Protein AF-A0A9E4TFG7-F1 (afdb_monomer_lite)

Structure (mmCIF, N/CA/C/O backbone):
data_AF-A0A9E4TFG7-F1
#
_entry.id   AF-A0A9E4TFG7-F1
#
loop_
_atom_site.group_PDB
_atom_site.id
_atom_site.type_symbol
_atom_site.label_atom_id
_atom_site.label_alt_id
_atom_site.label_comp_id
_atom_site.label_asym_id
_atom_site.label_entity_id
_atom_site.label_seq_id
_atom_site.pdbx_PDB_ins_code
_atom_site.Cartn_x
_atom_site.Cartn_y
_atom_site.Cartn_z
_atom_site.occupancy
_atom_site.B_iso_or_equiv
_atom_site.auth_seq_id
_atom_site.auth_comp_id
_atom_site.auth_asym_id
_atom_site.auth_atom_id
_atom_site.pdbx_PDB_model_num
ATOM 1 N N . MET A 1 1 ? -10.133 14.562 16.729 1.00 57.00 1 MET A N 1
ATOM 2 C CA . MET A 1 1 ? -9.168 15.471 16.069 1.00 57.00 1 MET A CA 1
ATOM 3 C C . MET A 1 1 ? -9.758 16.869 16.068 1.00 57.00 1 MET A C 1
ATOM 5 O O . MET A 1 1 ? -10.937 16.996 15.760 1.00 57.00 1 MET A O 1
ATOM 9 N N . ASP A 1 2 ? -8.983 17.885 16.439 1.00 86.19 2 ASP A N 1
ATOM 10 C CA . ASP A 1 2 ? -9.471 19.266 16.511 1.00 86.19 2 ASP A CA 1
ATOM 11 C C . ASP A 1 2 ? -9.529 19.912 15.112 1.00 86.19 2 ASP A C 1
ATOM 13 O O . ASP A 1 2 ? -8.643 19.692 14.279 1.00 86.19 2 ASP A O 1
ATOM 17 N N . ARG A 1 3 ? -10.568 20.710 14.822 1.00 86.69 3 ARG A N 1
ATOM 18 C CA . ARG A 1 3 ? -10.842 21.227 13.458 1.00 86.69 3 ARG A CA 1
ATOM 19 C C . ARG A 1 3 ? -9.709 22.114 12.933 1.00 86.69 3 ARG A C 1
ATOM 21 O O . ARG A 1 3 ? -9.415 22.108 11.740 1.00 86.69 3 ARG A O 1
ATOM 28 N N . ARG A 1 4 ? -9.049 22.852 13.830 1.00 85.31 4 ARG A N 1
ATOM 29 C CA . ARG A 1 4 ? -7.897 23.705 13.500 1.00 85.31 4 ARG A CA 1
ATOM 30 C C . ARG A 1 4 ? -6.690 22.882 13.055 1.00 85.31 4 ARG A C 1
ATOM 32 O O . ARG A 1 4 ? -6.066 23.219 12.056 1.00 85.31 4 ARG A O 1
ATOM 39 N N . THR A 1 5 ? -6.403 21.778 13.743 1.00 87.44 5 THR A N 1
ATOM 40 C CA . THR A 1 5 ? -5.286 20.885 13.404 1.00 87.44 5 THR A CA 1
ATOM 41 C C . THR A 1 5 ? -5.484 20.247 12.030 1.00 87.44 5 THR A C 1
ATOM 43 O O . THR A 1 5 ? -4.537 20.172 11.252 1.00 87.44 5 THR A O 1
ATOM 46 N N . ALA A 1 6 ? -6.719 19.856 11.694 1.00 83.94 6 ALA A N 1
ATOM 47 C CA . ALA A 1 6 ? -7.043 19.312 10.376 1.00 83.94 6 ALA A CA 1
ATOM 48 C C . ALA A 1 6 ? -6.842 20.343 9.247 1.00 83.94 6 ALA A C 1
ATOM 50 O O . ALA A 1 6 ? -6.283 20.004 8.207 1.00 83.94 6 ALA A O 1
ATOM 51 N N . LEU A 1 7 ? -7.243 21.604 9.460 1.00 88.75 7 LEU A N 1
ATOM 52 C CA . LEU A 1 7 ? -7.058 22.678 8.474 1.00 88.75 7 LEU A CA 1
ATOM 53 C C . LEU A 1 7 ? -5.583 23.024 8.254 1.00 88.75 7 LEU A C 1
ATOM 55 O O . LEU A 1 7 ? -5.165 23.203 7.115 1.00 88.75 7 LEU A O 1
ATOM 59 N N . ILE A 1 8 ? -4.787 23.076 9.325 1.00 90.38 8 ILE A N 1
ATOM 60 C CA . ILE A 1 8 ? -3.343 23.327 9.223 1.00 90.38 8 ILE A CA 1
ATOM 61 C C . ILE A 1 8 ? -2.658 22.180 8.470 1.00 90.38 8 ILE A C 1
ATOM 63 O O . ILE A 1 8 ? -1.875 22.433 7.559 1.00 90.38 8 ILE A O 1
ATOM 67 N N . ALA A 1 9 ? -2.989 20.925 8.791 1.00 85.75 9 ALA A N 1
ATOM 68 C CA . ALA A 1 9 ? -2.452 19.767 8.080 1.00 85.75 9 ALA A CA 1
ATOM 69 C C . ALA A 1 9 ? -2.824 19.787 6.587 1.00 85.75 9 ALA A C 1
ATOM 71 O O . ALA A 1 9 ? -1.961 19.575 5.737 1.00 85.75 9 ALA A O 1
ATOM 72 N N . ALA A 1 10 ? -4.081 20.105 6.261 1.00 85.50 10 ALA A N 1
ATOM 73 C CA . ALA A 1 10 ? -4.531 20.237 4.878 1.00 85.50 10 ALA A CA 1
ATOM 74 C C . ALA A 1 10 ? -3.783 21.354 4.132 1.00 85.50 10 ALA A C 1
ATOM 76 O O . ALA A 1 10 ? -3.374 21.149 2.992 1.00 85.50 10 ALA A O 1
ATOM 77 N N . LEU A 1 11 ? -3.548 22.501 4.779 1.00 90.12 11 LEU A N 1
ATOM 78 C CA . LEU A 1 11 ? -2.811 23.619 4.188 1.00 90.12 11 LEU A CA 1
ATOM 79 C C . LEU A 1 11 ? -1.346 23.255 3.906 1.00 90.12 11 LEU A C 1
ATOM 81 O O . LEU A 1 11 ? -0.843 23.550 2.827 1.00 90.12 11 LEU A O 1
ATOM 85 N N . ILE A 1 12 ? -0.676 22.572 4.840 1.00 89.56 12 ILE A N 1
ATOM 86 C CA . ILE A 1 12 ? 0.711 22.110 4.663 1.00 89.56 12 ILE A CA 1
ATOM 87 C C . ILE A 1 12 ? 0.817 21.142 3.479 1.00 89.56 12 ILE A C 1
ATOM 89 O O . ILE A 1 12 ? 1.738 21.251 2.672 1.00 89.56 12 ILE A O 1
ATOM 93 N N . VAL A 1 13 ? -0.126 20.204 3.358 1.00 85.50 13 VAL A N 1
ATOM 94 C CA . VAL A 1 13 ? -0.156 19.247 2.242 1.00 85.50 13 VAL A CA 1
ATOM 95 C C . VAL A 1 13 ? -0.446 19.960 0.919 1.00 85.50 13 VAL A C 1
ATOM 97 O O . VAL A 1 13 ? 0.227 19.685 -0.071 1.00 85.50 13 VAL A O 1
ATOM 100 N N . ALA A 1 14 ? -1.395 20.900 0.902 1.00 83.75 14 ALA A N 1
ATOM 101 C CA . ALA A 1 14 ? -1.766 21.654 -0.294 1.00 83.75 14 ALA A CA 1
ATOM 102 C C . ALA A 1 14 ? -0.639 22.564 -0.809 1.00 83.75 14 ALA A C 1
ATOM 104 O O . ALA A 1 14 ? -0.495 22.726 -2.016 1.00 83.75 14 ALA A O 1
ATOM 105 N N . LEU A 1 15 ? 0.172 23.133 0.090 1.00 87.38 15 LEU A N 1
ATOM 106 C CA . LEU A 1 15 ? 1.302 24.004 -0.253 1.00 87.38 15 LEU A CA 1
ATOM 107 C C . LEU A 1 15 ? 2.610 23.244 -0.508 1.00 87.38 15 LEU A C 1
ATOM 109 O O . LEU A 1 15 ? 3.646 23.867 -0.736 1.00 87.38 15 LEU A O 1
ATOM 113 N N . ASN A 1 16 ? 2.599 21.911 -0.461 1.00 82.69 16 ASN A N 1
ATOM 114 C CA . ASN A 1 16 ? 3.804 21.130 -0.685 1.00 82.69 16 ASN A CA 1
ATOM 115 C C . ASN A 1 16 ? 4.233 21.234 -2.167 1.00 82.69 16 ASN A C 1
ATOM 117 O O . ASN A 1 16 ? 3.524 20.727 -3.041 1.00 82.69 16 ASN A O 1
ATOM 121 N N . PRO A 1 17 ? 5.398 21.837 -2.472 1.00 79.06 17 PRO A N 1
ATOM 122 C CA . PRO A 1 17 ? 5.814 22.113 -3.847 1.00 79.06 17 PRO A CA 1
ATOM 123 C C . PRO A 1 17 ? 6.005 20.833 -4.663 1.00 79.06 17 PRO A C 1
ATOM 125 O O . PRO A 1 17 ? 5.726 20.813 -5.858 1.00 79.06 17 PRO A O 1
ATOM 128 N N . THR A 1 18 ? 6.411 19.742 -4.014 1.00 77.69 18 THR A N 1
ATOM 129 C CA . THR A 1 18 ? 6.558 18.429 -4.642 1.00 77.69 18 THR A CA 1
ATOM 130 C C . THR A 1 18 ? 5.200 17.893 -5.089 1.00 77.69 18 THR A C 1
ATOM 132 O O . THR A 1 18 ? 5.054 17.483 -6.235 1.00 77.69 18 THR A O 1
ATOM 135 N N . LEU A 1 19 ? 4.178 17.949 -4.228 1.00 74.88 19 LEU A N 1
ATOM 136 C CA . LEU A 1 19 ? 2.822 17.508 -4.584 1.00 74.88 19 LEU A CA 1
ATOM 137 C C . LEU A 1 19 ? 2.189 18.398 -5.660 1.00 74.88 19 LEU A C 1
ATOM 139 O O . LEU A 1 19 ? 1.513 17.885 -6.549 1.00 74.88 19 LEU A O 1
ATOM 143 N N . ILE A 1 20 ? 2.455 19.706 -5.631 1.00 78.88 20 ILE A N 1
ATOM 144 C CA . ILE A 1 20 ? 2.006 20.633 -6.677 1.00 78.88 20 ILE A CA 1
ATOM 145 C C . ILE A 1 20 ? 2.648 20.259 -8.021 1.00 78.88 20 ILE A C 1
ATOM 147 O O . ILE A 1 20 ? 1.938 20.115 -9.013 1.00 78.88 20 ILE A O 1
ATOM 151 N N . LEU A 1 21 ? 3.960 20.005 -8.047 1.00 77.06 21 LEU A N 1
ATOM 152 C CA . LEU A 1 21 ? 4.683 19.632 -9.265 1.00 77.06 21 LEU A CA 1
ATOM 153 C C . LEU A 1 21 ? 4.202 18.288 -9.839 1.00 77.06 21 LEU A C 1
ATOM 155 O O . LEU A 1 21 ? 3.984 18.168 -11.045 1.00 77.06 21 LEU A O 1
ATOM 159 N N . TYR A 1 22 ? 3.981 17.288 -8.981 1.00 69.56 22 TYR A N 1
ATOM 160 C CA . TYR A 1 22 ? 3.487 15.976 -9.410 1.00 69.56 22 TYR A CA 1
ATOM 161 C C . TYR A 1 22 ? 2.001 15.983 -9.790 1.00 69.56 22 TYR A C 1
ATOM 163 O O . TYR A 1 22 ? 1.605 15.209 -10.653 1.00 69.56 22 TYR A O 1
ATOM 171 N N . SER A 1 23 ? 1.176 16.874 -9.229 1.00 67.56 23 SER A N 1
ATOM 172 C CA . SER A 1 23 ? -0.248 16.946 -9.597 1.00 67.56 23 SER A CA 1
ATOM 173 C C . SER A 1 23 ? -0.485 17.493 -11.011 1.00 67.56 23 SER A C 1
ATOM 175 O O . SER A 1 23 ? -1.463 17.113 -11.650 1.00 67.56 23 SER A O 1
ATOM 177 N N . GLY A 1 24 ? 0.426 18.324 -11.532 1.00 64.75 24 GLY A N 1
ATOM 178 C CA . GLY A 1 24 ? 0.378 18.828 -12.910 1.00 64.75 24 GLY A CA 1
ATOM 179 C C . GLY A 1 24 ? 0.851 17.833 -13.977 1.00 64.75 24 GLY A C 1
ATOM 180 O O . GLY A 1 24 ? 0.690 18.095 -15.167 1.00 64.75 24 GLY A O 1
ATOM 181 N N . THR A 1 25 ? 1.423 16.692 -13.581 1.00 65.25 25 THR A N 1
ATOM 182 C CA . THR A 1 25 ? 1.881 15.646 -14.504 1.00 65.25 25 THR A CA 1
ATOM 183 C C . THR A 1 25 ? 0.985 14.414 -14.380 1.00 65.25 25 THR A C 1
ATOM 185 O O . THR A 1 25 ?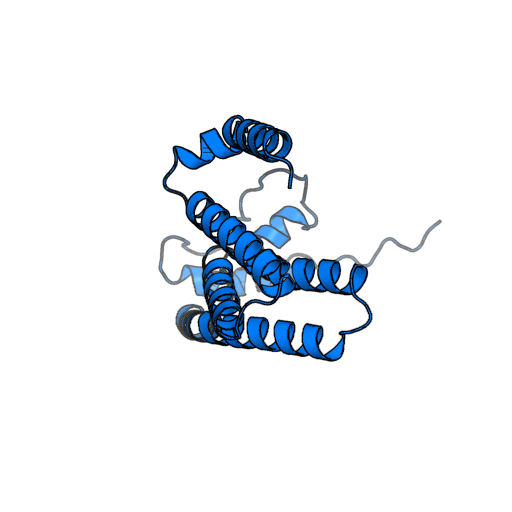 0.713 13.926 -13.284 1.00 65.25 25 THR A O 1
ATOM 188 N N . LEU A 1 26 ? 0.486 13.894 -15.509 1.00 60.72 26 LEU A N 1
ATOM 189 C CA . LEU A 1 26 ? -0.257 12.628 -15.543 1.00 60.72 26 LEU A CA 1
ATOM 190 C C . LEU A 1 26 ? 0.730 11.473 -15.308 1.00 60.72 26 LEU A C 1
ATOM 192 O O . LEU A 1 26 ? 1.247 10.865 -16.241 1.00 60.72 26 LEU A O 1
ATOM 196 N N . GLY A 1 27 ? 1.032 11.229 -14.035 1.00 68.50 27 GLY A N 1
ATOM 197 C CA . GLY A 1 27 ? 1.963 10.211 -13.568 1.00 68.50 27 GLY A CA 1
ATOM 198 C C . GLY A 1 27 ? 1.295 9.167 -12.675 1.00 68.50 27 GLY A C 1
ATOM 199 O O . GLY A 1 27 ? 0.236 9.389 -12.081 1.00 68.50 27 GLY A O 1
ATOM 200 N N . SER A 1 28 ? 1.949 8.012 -12.551 1.00 75.00 28 SER A N 1
ATOM 201 C CA . SER A 1 28 ? 1.562 6.948 -11.610 1.00 75.00 28 SER A CA 1
ATOM 202 C C . SER A 1 28 ? 1.612 7.402 -10.142 1.00 75.00 28 SER A C 1
ATOM 204 O O . SER A 1 28 ? 0.976 6.808 -9.273 1.00 75.00 28 SER A O 1
ATOM 206 N N . GLU A 1 29 ? 2.346 8.480 -9.871 1.00 78.44 29 GLU A N 1
ATOM 207 C CA . GLU A 1 29 ? 2.566 9.092 -8.567 1.00 78.44 29 GLU A CA 1
ATOM 208 C C . GLU A 1 29 ? 1.267 9.617 -7.958 1.00 78.44 29 GLU A C 1
ATOM 210 O O . GLU A 1 29 ? 0.977 9.329 -6.798 1.00 78.44 29 GLU A O 1
ATOM 215 N N . SER A 1 30 ? 0.465 10.343 -8.737 1.00 79.81 30 SER A N 1
ATOM 216 C CA . SER A 1 30 ? -0.774 10.965 -8.257 1.00 79.81 30 SER A CA 1
ATOM 217 C C . SER A 1 30 ? -1.808 9.913 -7.851 1.00 79.81 30 SER A C 1
ATOM 219 O O . SER A 1 30 ? -2.418 10.013 -6.783 1.00 79.81 30 SER A O 1
ATOM 221 N N . LEU A 1 31 ? -1.942 8.848 -8.652 1.00 81.88 31 LEU A N 1
ATOM 222 C CA . LEU A 1 31 ? -2.797 7.705 -8.324 1.00 81.88 31 LEU A CA 1
ATOM 223 C C . LEU A 1 31 ? -2.295 6.970 -7.072 1.00 81.88 31 LEU A C 1
ATOM 225 O O . LEU A 1 31 ? -3.087 6.650 -6.184 1.00 81.88 31 LEU A O 1
ATOM 229 N N . PHE A 1 32 ? -0.981 6.754 -6.973 1.00 83.88 32 PHE A N 1
ATOM 230 C CA . PHE A 1 32 ? -0.370 6.086 -5.829 1.00 83.88 32 PHE A CA 1
ATOM 231 C C . PHE A 1 32 ? -0.582 6.860 -4.519 1.00 83.88 32 PHE A C 1
ATOM 233 O O . PHE A 1 32 ? -0.962 6.268 -3.509 1.00 83.88 32 PHE A O 1
ATOM 240 N N . VAL A 1 33 ? -0.391 8.185 -4.528 1.00 83.88 33 VAL A N 1
ATOM 241 C CA . VAL A 1 33 ? -0.618 9.041 -3.351 1.00 83.88 33 VAL A CA 1
ATOM 242 C C . VAL A 1 33 ? -2.088 9.011 -2.932 1.00 83.88 33 VAL A C 1
ATOM 244 O O . VAL A 1 33 ? -2.380 8.876 -1.744 1.00 83.88 33 VAL A O 1
ATOM 247 N N . TYR A 1 34 ? -3.017 9.068 -3.890 1.00 86.00 34 TYR A N 1
ATOM 248 C CA . TYR A 1 34 ? -4.447 8.935 -3.607 1.00 86.00 34 TYR A CA 1
ATOM 249 C C . TYR A 1 34 ? -4.779 7.593 -2.936 1.00 86.00 34 TYR A C 1
ATOM 251 O O . TYR A 1 34 ? -5.428 7.572 -1.886 1.00 86.00 34 TYR A O 1
ATOM 259 N N . GLN A 1 35 ? -4.286 6.477 -3.484 1.00 86.62 35 GLN A N 1
ATOM 260 C CA . GLN A 1 35 ? -4.485 5.151 -2.889 1.00 86.62 35 GLN A CA 1
ATOM 261 C C . GLN A 1 35 ? -3.890 5.066 -1.481 1.00 86.62 35 GLN A C 1
ATOM 263 O O . GLN A 1 35 ? -4.533 4.531 -0.581 1.00 86.62 35 GLN A O 1
ATOM 268 N N . LEU A 1 36 ? -2.699 5.629 -1.262 1.00 86.50 36 LEU A N 1
ATOM 269 C CA . LEU A 1 36 ? -2.035 5.630 0.041 1.00 86.50 36 LEU A CA 1
ATOM 270 C C . LEU A 1 36 ? -2.859 6.370 1.107 1.00 86.50 36 LEU A C 1
ATOM 272 O O . LEU A 1 36 ? -3.035 5.869 2.222 1.00 86.50 36 LEU A O 1
ATOM 276 N N . LEU A 1 37 ? -3.386 7.548 0.765 1.00 86.69 37 LEU A N 1
ATOM 277 C CA . LEU A 1 37 ? -4.245 8.328 1.657 1.00 86.69 37 LEU A CA 1
ATOM 278 C C . LEU A 1 37 ? -5.547 7.583 1.970 1.00 86.69 37 LEU A C 1
ATOM 280 O O . LEU A 1 37 ? -5.962 7.541 3.129 1.00 86.69 37 LEU A O 1
ATOM 284 N N . LEU A 1 38 ? -6.153 6.945 0.966 1.00 87.25 38 LEU A N 1
ATOM 285 C CA . LEU A 1 38 ? -7.375 6.162 1.137 1.00 87.25 38 LEU A CA 1
ATOM 286 C C . LEU A 1 38 ? -7.154 4.939 2.041 1.00 87.25 38 LEU A C 1
ATOM 288 O O . LEU A 1 38 ? -7.945 4.705 2.954 1.00 87.25 38 LEU A O 1
ATOM 292 N N . ILE A 1 39 ? -6.056 4.202 1.841 1.00 87.38 39 ILE A N 1
ATOM 293 C CA . ILE A 1 39 ? -5.661 3.070 2.694 1.00 87.38 39 ILE A CA 1
ATOM 294 C C . ILE A 1 39 ? -5.449 3.540 4.135 1.00 87.38 39 ILE A C 1
ATOM 296 O O . ILE A 1 39 ? -5.950 2.911 5.064 1.00 87.38 39 ILE A O 1
ATOM 300 N N . THR A 1 40 ? -4.750 4.661 4.329 1.00 84.62 40 THR A N 1
ATOM 301 C CA . THR A 1 40 ? -4.477 5.218 5.663 1.00 84.62 40 THR A CA 1
ATOM 302 C C . THR A 1 40 ? -5.771 5.614 6.373 1.00 84.62 40 THR A C 1
ATOM 304 O O . THR A 1 40 ? -5.974 5.272 7.538 1.00 84.62 40 THR A O 1
ATOM 307 N N . TRP A 1 41 ? -6.679 6.287 5.665 1.00 85.56 41 TRP A N 1
ATOM 308 C CA . TRP A 1 41 ? -7.985 6.664 6.198 1.00 85.56 41 TRP A CA 1
ATOM 309 C C . TRP A 1 41 ? -8.821 5.438 6.596 1.00 85.56 41 TRP A C 1
ATOM 311 O O . TRP A 1 41 ? -9.370 5.398 7.698 1.00 85.56 41 TRP A O 1
ATOM 321 N N . LEU A 1 42 ? -8.866 4.404 5.750 1.00 83.62 42 LEU A N 1
ATOM 322 C CA . LEU A 1 42 ? -9.555 3.146 6.057 1.00 83.62 42 LEU A CA 1
ATOM 323 C C . LEU A 1 42 ? -8.905 2.390 7.221 1.00 83.62 42 LEU A C 1
ATOM 325 O O . LEU A 1 42 ? -9.615 1.818 8.044 1.00 83.62 42 LEU A O 1
ATOM 329 N N . ALA A 1 43 ? -7.576 2.397 7.322 1.00 80.06 43 ALA A N 1
ATOM 330 C CA . ALA A 1 43 ? -6.860 1.729 8.404 1.00 80.06 43 ALA A CA 1
ATOM 331 C C . ALA A 1 43 ? -7.216 2.330 9.771 1.00 80.06 43 ALA A C 1
ATOM 333 O O . ALA A 1 43 ? -7.509 1.585 10.703 1.00 80.06 43 ALA A O 1
ATOM 334 N N . ILE A 1 44 ? -7.282 3.664 9.876 1.00 79.81 44 ILE A N 1
ATOM 335 C CA . ILE A 1 44 ? -7.728 4.355 11.100 1.00 79.81 44 ILE A CA 1
ATOM 336 C C . ILE A 1 44 ? -9.156 3.926 11.460 1.00 79.81 44 ILE A C 1
ATOM 338 O O . ILE A 1 44 ? -9.439 3.564 12.598 1.00 79.81 44 ILE A O 1
ATOM 342 N N . ARG A 1 45 ? -10.042 3.879 10.463 1.00 79.62 45 ARG A N 1
ATOM 343 C CA . ARG A 1 45 ? -11.440 3.462 10.622 1.00 79.62 45 ARG A CA 1
ATOM 344 C C . ARG A 1 45 ? -11.568 2.006 11.098 1.00 79.62 45 ARG A C 1
ATOM 346 O O . ARG A 1 45 ? -12.381 1.711 11.969 1.00 79.62 45 ARG A O 1
ATOM 353 N N . VAL A 1 46 ? -10.756 1.086 10.576 1.00 73.94 46 VAL A N 1
ATOM 354 C CA . VAL A 1 46 ? -10.725 -0.322 11.024 1.00 73.94 46 VAL A CA 1
ATOM 355 C C . VAL A 1 46 ? -10.299 -0.444 12.485 1.00 73.94 46 VAL A C 1
ATOM 357 O O . VAL A 1 46 ? -10.885 -1.242 13.215 1.00 73.94 46 VAL A O 1
ATOM 360 N N . ILE A 1 47 ? -9.345 0.374 12.934 1.00 69.56 47 ILE A N 1
ATOM 361 C CA . ILE A 1 47 ? -8.921 0.417 14.342 1.00 69.56 47 ILE A CA 1
ATOM 362 C C . ILE A 1 47 ? -10.060 0.923 15.243 1.00 69.56 47 ILE A C 1
ATOM 364 O O . ILE A 1 47 ? -10.259 0.392 16.331 1.00 69.56 47 ILE A O 1
ATOM 368 N N . GLU A 1 48 ? -10.859 1.882 14.769 1.00 71.94 48 GLU A N 1
ATOM 369 C CA . GLU A 1 48 ? -12.044 2.404 15.471 1.00 71.94 48 GLU A CA 1
ATOM 370 C C . GLU A 1 48 ? -13.250 1.438 15.475 1.00 71.94 48 GLU A C 1
ATOM 372 O O . GLU A 1 48 ? -14.283 1.750 16.068 1.00 71.94 48 GLU A O 1
ATOM 377 N N . GLY A 1 49 ? -13.132 0.253 14.859 1.00 68.38 49 GLY A N 1
ATOM 378 C CA . GLY A 1 49 ? -14.142 -0.810 14.927 1.00 68.38 49 GLY A CA 1
ATOM 379 C C . GLY A 1 49 ? -14.897 -1.103 13.627 1.00 68.38 49 GLY A C 1
ATOM 380 O O . GLY A 1 49 ? -15.976 -1.693 13.684 1.00 68.38 49 GLY A O 1
ATOM 381 N N . LEU A 1 50 ? -14.376 -0.717 12.456 1.00 60.28 50 LEU A N 1
ATOM 382 C CA . LEU A 1 50 ? -15.032 -1.038 11.181 1.00 60.28 50 LEU A CA 1
ATOM 383 C C . LEU A 1 50 ? -15.167 -2.553 10.899 1.00 60.28 50 LEU A C 1
ATOM 385 O O . LEU A 1 50 ? -14.357 -3.381 11.317 1.00 60.28 50 LEU A O 1
ATOM 389 N N . SER A 1 51 ? -16.205 -2.871 10.116 1.00 73.00 51 SER A N 1
ATOM 390 C CA . SER A 1 51 ? -16.586 -4.198 9.602 1.00 73.00 51 SER A CA 1
ATOM 391 C C . SER A 1 51 ? -15.485 -4.889 8.778 1.00 73.00 51 SER A C 1
ATOM 393 O O . SER A 1 51 ? -14.660 -4.230 8.142 1.00 73.00 51 SER A O 1
ATOM 395 N N . SER A 1 52 ? -15.541 -6.226 8.701 1.00 76.75 52 SER A N 1
ATOM 396 C CA . SER A 1 52 ? -14.710 -7.100 7.855 1.00 76.75 52 SER A CA 1
ATOM 397 C C . SER A 1 52 ? -14.6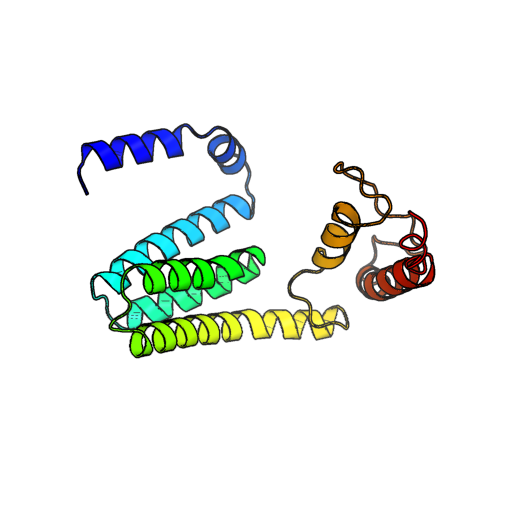06 -6.632 6.396 1.00 76.75 52 SER A C 1
ATOM 399 O O . SER A 1 52 ? -13.576 -6.834 5.758 1.00 76.75 52 SER A O 1
ATOM 401 N N . THR A 1 53 ? -15.633 -5.954 5.874 1.00 82.88 53 THR A N 1
ATOM 402 C CA . THR A 1 53 ? -15.643 -5.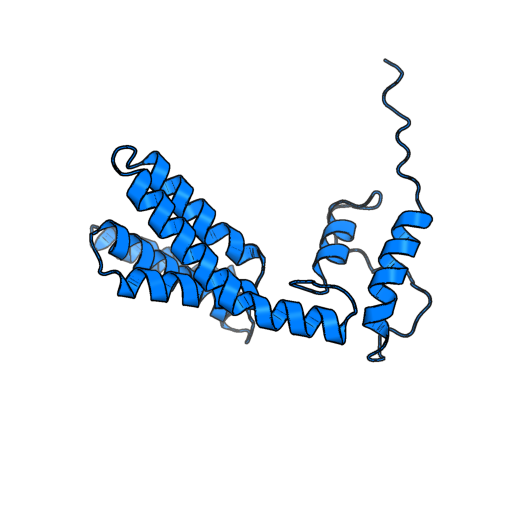370 4.522 1.00 82.88 53 THR A CA 1
ATOM 403 C C . THR A 1 53 ? -14.554 -4.311 4.328 1.00 82.88 53 THR A C 1
ATOM 405 O O . THR A 1 53 ? -13.938 -4.251 3.267 1.00 82.88 53 THR A O 1
ATOM 408 N N . GLY A 1 54 ? -14.264 -3.501 5.352 1.00 83.88 54 GLY A N 1
ATOM 409 C CA . GLY A 1 54 ? -13.199 -2.496 5.283 1.00 83.88 54 GLY A CA 1
ATOM 410 C C . GLY A 1 54 ? -11.815 -3.133 5.165 1.00 83.88 54 GLY A C 1
ATOM 411 O O . GLY A 1 54 ? -10.944 -2.608 4.478 1.00 83.88 54 GLY A O 1
ATOM 412 N N . LEU A 1 55 ? -11.635 -4.308 5.772 1.00 83.50 55 LEU A N 1
ATOM 413 C CA . LEU A 1 55 ? -10.393 -5.067 5.694 1.00 83.50 55 LEU A CA 1
ATOM 414 C C . LEU A 1 55 ? -10.140 -5.617 4.282 1.00 83.50 55 LEU A C 1
ATOM 416 O O . LEU A 1 55 ? -9.011 -5.565 3.795 1.00 83.50 55 LEU A O 1
ATOM 420 N N . LEU A 1 56 ? -11.200 -6.101 3.622 1.00 88.44 56 LEU A N 1
ATOM 421 C CA . LEU A 1 56 ? -11.137 -6.551 2.229 1.00 88.44 56 LEU A CA 1
ATOM 422 C C . LEU A 1 56 ? -10.717 -5.402 1.309 1.00 88.44 56 LEU A C 1
ATOM 424 O O . LEU A 1 56 ? -9.770 -5.546 0.541 1.00 88.44 56 LEU A O 1
ATOM 428 N N . LEU A 1 57 ? -11.352 -4.237 1.468 1.00 89.62 57 LEU A N 1
ATOM 429 C CA . LEU A 1 57 ? -11.066 -3.050 0.665 1.00 89.62 57 LEU A CA 1
ATOM 430 C C . LEU A 1 57 ? -9.618 -2.560 0.846 1.00 89.62 57 LEU A C 1
ATOM 432 O O . LEU A 1 57 ? -8.967 -2.182 -0.124 1.00 89.62 57 LEU A O 1
ATOM 436 N N . ILE A 1 58 ? -9.082 -2.607 2.072 1.00 88.69 58 ILE A N 1
ATOM 437 C CA . ILE A 1 58 ? -7.668 -2.291 2.338 1.00 88.69 58 ILE A CA 1
ATOM 438 C C . ILE A 1 58 ? -6.747 -3.266 1.599 1.00 88.69 58 ILE A C 1
ATOM 440 O O . ILE A 1 58 ? -5.772 -2.828 0.988 1.00 88.69 58 ILE A O 1
ATOM 444 N N . GLY A 1 59 ? -7.045 -4.569 1.638 1.00 88.38 59 GLY A N 1
ATOM 445 C CA . GLY A 1 59 ? -6.293 -5.586 0.900 1.00 88.38 59 GLY A CA 1
ATOM 446 C C . GLY A 1 59 ? -6.303 -5.339 -0.606 1.00 88.38 59 GLY A C 1
ATOM 447 O O . GLY A 1 59 ? -5.251 -5.379 -1.242 1.00 88.38 59 GLY A O 1
ATOM 448 N N . GLU A 1 60 ? -7.465 -5.012 -1.167 1.00 91.25 60 GLU A N 1
ATOM 449 C CA . GLU A 1 60 ? -7.601 -4.726 -2.595 1.00 91.25 60 GLU A CA 1
ATOM 450 C C . GLU A 1 60 ? -6.806 -3.491 -3.014 1.00 91.25 60 GLU A C 1
ATOM 452 O O . GLU A 1 60 ? -5.971 -3.553 -3.921 1.00 91.25 60 GLU A O 1
ATOM 457 N N . LEU A 1 61 ? -7.010 -2.379 -2.306 1.00 91.00 61 LEU A N 1
ATOM 458 C CA . LEU A 1 61 ? -6.303 -1.129 -2.566 1.00 91.00 61 LEU A CA 1
ATOM 459 C C . LEU A 1 61 ? -4.789 -1.298 -2.420 1.00 91.00 61 LEU A C 1
ATOM 461 O O . LEU A 1 61 ? -4.042 -0.746 -3.226 1.00 91.00 61 LEU A O 1
ATOM 465 N N . THR A 1 62 ? -4.339 -2.083 -1.438 1.00 89.75 62 THR A N 1
ATOM 466 C CA . THR A 1 62 ? -2.915 -2.385 -1.236 1.00 89.75 62 THR A CA 1
ATOM 467 C C . THR A 1 62 ? -2.358 -3.218 -2.390 1.00 89.75 62 THR A C 1
ATOM 469 O O . THR A 1 62 ? -1.302 -2.878 -2.921 1.00 89.75 62 THR A O 1
ATOM 472 N N . GLY A 1 63 ? -3.070 -4.254 -2.845 1.00 88.44 63 GLY A N 1
ATOM 473 C CA . GLY A 1 63 ? -2.679 -5.053 -4.010 1.00 88.44 63 GLY A CA 1
ATOM 474 C C . GLY A 1 63 ? -2.515 -4.207 -5.276 1.00 88.44 63 GLY A C 1
ATOM 475 O O . GLY A 1 63 ? -1.482 -4.279 -5.943 1.00 88.44 63 GLY A O 1
ATOM 476 N N . PHE A 1 64 ? -3.484 -3.336 -5.570 1.00 89.25 64 PHE A N 1
ATOM 477 C CA . PHE A 1 64 ? -3.381 -2.409 -6.701 1.00 89.25 64 PHE A CA 1
ATOM 478 C C . PHE A 1 64 ? -2.266 -1.374 -6.522 1.00 89.25 64 PHE A C 1
ATOM 480 O O . PHE A 1 64 ? -1.572 -1.054 -7.486 1.00 89.25 64 PHE A O 1
ATOM 487 N N . ALA A 1 65 ? -2.049 -0.875 -5.304 1.00 88.12 65 ALA A N 1
ATOM 488 C CA . ALA A 1 65 ? -0.957 0.051 -5.024 1.00 88.12 65 ALA A CA 1
ATOM 489 C C . ALA A 1 65 ? 0.419 -0.606 -5.239 1.00 88.12 65 ALA A C 1
ATOM 491 O O . ALA A 1 65 ? 1.313 0.044 -5.772 1.00 88.12 65 ALA A O 1
ATOM 492 N N . ILE A 1 66 ? 0.582 -1.895 -4.904 1.00 88.06 66 ILE A N 1
ATOM 493 C CA . ILE A 1 66 ? 1.814 -2.667 -5.168 1.00 88.06 66 ILE A CA 1
ATOM 494 C C . ILE A 1 66 ? 2.069 -2.802 -6.671 1.00 88.06 66 ILE A C 1
ATOM 496 O O . ILE A 1 66 ? 3.216 -2.690 -7.106 1.00 88.06 66 ILE A O 1
ATOM 500 N N . LEU A 1 67 ? 1.015 -3.011 -7.466 1.00 84.81 67 LEU A N 1
ATOM 501 C CA . LEU A 1 67 ? 1.125 -3.053 -8.927 1.00 84.81 67 LEU A CA 1
ATOM 502 C C . LEU A 1 67 ? 1.520 -1.697 -9.521 1.00 84.81 67 LEU A C 1
ATOM 504 O O . LEU A 1 67 ? 2.283 -1.663 -10.483 1.00 84.81 67 LEU A O 1
ATOM 508 N N . ALA A 1 68 ? 1.031 -0.594 -8.948 1.00 83.38 68 ALA A N 1
ATOM 509 C CA . ALA A 1 68 ? 1.432 0.748 -9.359 1.00 83.38 68 ALA A CA 1
ATOM 510 C C . ALA A 1 68 ? 2.891 1.037 -8.975 1.00 83.38 68 ALA A C 1
ATOM 512 O O . ALA A 1 68 ? 3.672 1.515 -9.797 1.00 83.38 68 ALA A O 1
ATOM 513 N N . ARG A 1 69 ? 3.267 0.740 -7.726 1.00 82.62 69 ARG A N 1
ATOM 514 C CA . ARG A 1 69 ? 4.624 0.916 -7.204 1.00 82.62 69 ARG A CA 1
ATOM 515 C C . ARG A 1 69 ? 4.949 -0.170 -6.167 1.00 82.62 69 ARG A C 1
ATOM 517 O O . ARG A 1 69 ? 4.331 -0.187 -5.104 1.00 82.62 69 ARG A O 1
ATOM 524 N N . PRO A 1 70 ? 6.000 -0.991 -6.367 1.00 81.94 70 PRO A N 1
ATOM 525 C CA . PRO A 1 70 ? 6.356 -2.071 -5.440 1.00 81.94 70 PRO A CA 1
ATOM 526 C C . PRO A 1 70 ? 6.609 -1.615 -3.998 1.00 81.94 70 PRO A C 1
ATOM 528 O O . PRO A 1 70 ? 6.388 -2.380 -3.065 1.00 81.94 70 PRO A O 1
ATOM 531 N N . ILE A 1 71 ? 7.025 -0.357 -3.799 1.00 84.06 71 ILE A N 1
ATOM 532 C CA . ILE A 1 71 ? 7.241 0.230 -2.467 1.00 84.06 71 ILE A CA 1
ATOM 533 C C . ILE A 1 71 ? 5.965 0.276 -1.610 1.00 84.06 71 ILE A C 1
ATOM 535 O O . ILE A 1 71 ? 6.051 0.346 -0.386 1.00 84.06 71 ILE A O 1
ATOM 539 N N . ALA A 1 72 ? 4.783 0.174 -2.226 1.00 84.94 72 ALA A N 1
ATOM 540 C CA . ALA A 1 72 ? 3.511 0.073 -1.519 1.00 84.94 72 ALA A CA 1
ATOM 541 C C . ALA A 1 72 ? 3.440 -1.144 -0.588 1.00 84.94 72 ALA A C 1
ATOM 543 O O . ALA A 1 72 ? 2.659 -1.136 0.361 1.00 84.94 72 ALA A O 1
ATOM 544 N N . ILE A 1 73 ? 4.271 -2.170 -0.819 1.00 85.50 73 ILE A N 1
ATOM 545 C CA . ILE A 1 73 ? 4.336 -3.343 0.053 1.00 85.50 73 ILE A CA 1
ATOM 546 C C . ILE A 1 73 ? 4.664 -2.956 1.496 1.00 85.50 73 ILE A C 1
ATOM 548 O O . ILE A 1 73 ? 4.192 -3.616 2.408 1.00 85.50 73 ILE A O 1
ATOM 552 N N . SER A 1 74 ? 5.398 -1.861 1.717 1.00 84.69 74 SER A N 1
ATOM 553 C CA . SER A 1 74 ? 5.773 -1.369 3.046 1.00 84.69 74 SER A CA 1
ATOM 554 C C . SER A 1 74 ? 4.580 -0.870 3.868 1.00 84.69 74 SER A C 1
ATOM 556 O O . SER A 1 74 ? 4.636 -0.876 5.095 1.00 84.69 74 SER A O 1
ATOM 558 N N . VAL A 1 75 ? 3.489 -0.457 3.218 1.00 84.81 75 VAL A N 1
ATOM 559 C CA . VAL A 1 75 ? 2.308 0.143 3.862 1.00 84.81 75 VAL A CA 1
ATOM 560 C C . VAL A 1 75 ? 1.662 -0.788 4.897 1.00 84.81 75 VAL A C 1
ATOM 562 O O . VAL A 1 75 ? 1.552 -0.376 6.055 1.00 84.81 75 VAL A O 1
ATOM 565 N N . PRO A 1 76 ? 1.276 -2.039 4.565 1.00 83.06 76 PRO A N 1
ATOM 566 C CA . PRO A 1 76 ? 0.704 -2.956 5.548 1.00 83.06 76 PRO A CA 1
ATOM 567 C C . PRO A 1 76 ? 1.676 -3.289 6.689 1.00 83.06 76 PRO A C 1
ATOM 569 O O . PRO A 1 76 ? 1.226 -3.455 7.821 1.00 83.06 76 PRO A O 1
ATOM 572 N N . PHE A 1 77 ? 2.994 -3.340 6.444 1.00 85.75 77 PHE A N 1
ATOM 573 C CA . PHE A 1 77 ? 3.985 -3.583 7.504 1.00 85.75 77 PHE A CA 1
ATOM 574 C C . PHE A 1 77 ? 4.099 -2.405 8.473 1.00 85.75 77 PHE A C 1
ATOM 576 O O . PHE A 1 77 ? 4.134 -2.617 9.684 1.00 85.75 77 PHE A O 1
ATOM 583 N N . ILE A 1 78 ? 4.117 -1.169 7.964 1.00 86.56 78 ILE A N 1
ATOM 584 C CA . ILE A 1 78 ? 4.144 0.039 8.799 1.00 86.56 78 ILE A CA 1
ATOM 585 C C . ILE A 1 78 ? 2.856 0.133 9.621 1.00 86.56 78 ILE A C 1
ATOM 587 O O . ILE A 1 78 ? 2.919 0.361 10.827 1.00 86.56 78 ILE A O 1
ATOM 591 N N . ALA A 1 79 ? 1.697 -0.101 8.998 1.00 82.38 79 ALA A N 1
ATOM 592 C CA . ALA A 1 79 ? 0.410 -0.097 9.690 1.00 82.38 79 ALA A CA 1
ATOM 593 C C . ALA A 1 79 ? 0.345 -1.171 10.791 1.00 82.38 79 ALA A C 1
ATOM 595 O O . ALA A 1 79 ? -0.088 -0.889 11.909 1.00 82.38 79 ALA A O 1
ATOM 596 N N . PHE A 1 80 ? 0.834 -2.382 10.507 1.00 84.88 80 PHE A N 1
ATOM 597 C CA . PHE A 1 80 ? 0.933 -3.459 11.489 1.00 84.88 80 PHE A CA 1
ATOM 598 C C . PHE A 1 80 ? 1.878 -3.105 12.643 1.00 84.88 80 PHE A C 1
ATOM 600 O O . PHE A 1 80 ? 1.504 -3.267 13.803 1.00 84.88 80 PHE A O 1
ATOM 607 N N . GLY A 1 81 ? 3.071 -2.580 12.344 1.00 84.31 81 GLY A N 1
ATOM 608 C CA . GLY A 1 81 ? 4.047 -2.160 13.350 1.00 84.31 81 GLY A CA 1
ATOM 609 C C . GLY A 1 81 ? 3.514 -1.046 14.254 1.00 84.31 81 GLY A C 1
ATOM 610 O O . GLY A 1 81 ? 3.611 -1.146 15.477 1.00 84.31 81 GLY A O 1
ATOM 611 N N . ALA A 1 82 ? 2.871 -0.032 13.672 1.00 81.75 82 ALA A N 1
ATOM 612 C CA . ALA A 1 82 ? 2.237 1.050 14.420 1.00 81.75 82 ALA A CA 1
ATOM 613 C C . ALA A 1 82 ? 1.123 0.525 15.342 1.00 81.75 82 ALA A C 1
ATOM 615 O O . ALA A 1 82 ? 1.092 0.858 16.527 1.00 81.75 82 ALA A O 1
ATOM 616 N N . HIS A 1 83 ? 0.251 -0.354 14.837 1.00 79.50 83 HIS A N 1
ATOM 617 C CA . HIS A 1 83 ? -0.813 -0.951 15.646 1.00 79.50 83 HIS A CA 1
ATOM 618 C C . HIS A 1 83 ? -0.260 -1.848 16.766 1.00 79.50 83 HIS A C 1
ATOM 620 O O . HIS A 1 83 ? -0.729 -1.783 17.901 1.00 79.50 83 HIS A O 1
ATOM 626 N N . TYR A 1 84 ? 0.780 -2.636 16.477 1.00 81.69 84 TYR A N 1
ATOM 627 C CA . TYR A 1 84 ? 1.471 -3.482 17.453 1.00 81.69 84 TYR A CA 1
ATOM 628 C C . TYR A 1 84 ? 2.074 -2.668 18.607 1.00 81.69 84 TYR A C 1
ATOM 630 O O . TYR A 1 84 ? 2.017 -3.088 19.764 1.00 81.69 84 TYR A O 1
ATOM 638 N N . MET A 1 85 ? 2.646 -1.495 18.316 1.00 81.88 85 MET A N 1
ATOM 639 C CA . MET A 1 85 ? 3.227 -0.624 19.342 1.00 81.88 85 MET A CA 1
ATOM 640 C C . MET A 1 85 ? 2.168 -0.016 20.266 1.00 81.88 85 MET A C 1
ATOM 642 O O . MET A 1 85 ? 2.418 0.102 21.464 1.00 81.88 85 MET A O 1
ATOM 646 N N . VAL A 1 86 ? 1.000 0.340 19.726 1.00 79.06 86 VAL A N 1
ATOM 647 C CA . VAL A 1 86 ? -0.067 1.019 20.476 1.00 79.06 86 VAL A CA 1
ATOM 648 C C . VAL A 1 86 ? -0.945 0.035 21.251 1.00 79.06 86 VAL A C 1
ATOM 650 O O . VAL A 1 86 ? -1.319 0.324 22.385 1.00 79.06 86 VAL A O 1
ATOM 653 N N . ASN A 1 87 ? -1.266 -1.133 20.683 1.00 70.81 87 ASN A N 1
ATOM 654 C CA . ASN A 1 87 ? -2.239 -2.047 21.275 1.00 70.81 87 ASN A CA 1
ATOM 655 C C . ASN A 1 87 ? -1.729 -3.496 21.353 1.00 70.81 87 ASN A C 1
ATOM 657 O O . ASN A 1 87 ? -2.017 -4.340 20.505 1.00 70.81 87 ASN A O 1
ATOM 661 N N . ARG A 1 88 ? -0.995 -3.813 22.429 1.00 74.62 88 ARG A N 1
ATOM 662 C CA . ARG A 1 88 ? -0.420 -5.156 22.654 1.00 74.62 88 ARG A CA 1
ATOM 663 C C . ARG A 1 88 ? -1.413 -6.223 23.119 1.00 74.62 88 ARG A C 1
ATOM 665 O O . ARG A 1 88 ? -1.049 -7.392 23.189 1.00 74.62 88 ARG A O 1
ATOM 672 N N . ARG A 1 89 ? -2.648 -5.847 23.461 1.00 70.06 89 ARG A N 1
ATOM 673 C CA . ARG A 1 89 ? -3.644 -6.778 24.019 1.00 70.06 89 ARG A CA 1
ATOM 674 C C . ARG A 1 89 ? -4.299 -7.664 22.954 1.00 70.06 89 ARG A C 1
ATOM 676 O O . ARG A 1 89 ? -4.573 -8.825 23.227 1.00 70.06 89 ARG A O 1
ATOM 683 N N . ASP A 1 90 ? -4.447 -7.163 21.727 1.00 77.44 90 ASP A N 1
ATOM 684 C CA . ASP A 1 90 ? -5.186 -7.834 20.644 1.00 77.44 90 ASP A CA 1
ATOM 685 C C . ASP A 1 90 ? -4.277 -8.351 19.518 1.00 77.44 90 ASP A C 1
ATOM 687 O O . ASP A 1 90 ? -4.592 -8.260 18.325 1.00 77.44 90 ASP A O 1
ATOM 691 N N . LEU A 1 91 ? -3.124 -8.914 19.885 1.00 80.94 91 LEU A N 1
ATOM 692 C CA . LEU A 1 91 ? -2.121 -9.400 18.932 1.00 80.94 91 LEU A CA 1
ATOM 693 C C . LEU A 1 91 ? -2.689 -10.414 17.945 1.00 80.94 91 LEU A C 1
ATOM 695 O O . LEU A 1 91 ? -2.509 -10.266 16.741 1.00 80.94 91 LEU A O 1
ATOM 699 N N . ARG A 1 92 ? -3.458 -11.391 18.437 1.00 83.69 92 ARG A N 1
ATOM 700 C CA . ARG A 1 92 ? -4.064 -12.425 17.590 1.00 83.69 92 ARG A CA 1
ATOM 701 C C . ARG A 1 92 ? -4.952 -11.820 16.502 1.00 83.69 92 ARG A C 1
ATOM 703 O O . ARG A 1 92 ? -4.840 -12.200 15.341 1.00 83.69 92 ARG A O 1
ATOM 710 N N . ARG A 1 93 ? -5.813 -10.864 16.862 1.00 82.25 93 ARG A N 1
ATOM 711 C CA . ARG A 1 93 ? -6.711 -10.196 15.909 1.00 82.25 93 ARG A CA 1
ATOM 712 C C . ARG A 1 93 ? -5.925 -9.340 14.918 1.00 82.25 93 ARG A C 1
ATOM 714 O O . ARG A 1 93 ? -6.205 -9.382 13.727 1.00 82.25 93 ARG A O 1
ATOM 721 N N . THR A 1 94 ? -4.905 -8.632 15.398 1.00 82.44 94 THR A N 1
ATOM 722 C CA . THR A 1 94 ? -4.021 -7.806 14.564 1.00 82.44 94 THR A CA 1
ATOM 723 C C . THR A 1 94 ? -3.269 -8.652 13.533 1.00 82.44 94 THR A C 1
ATOM 725 O O . THR A 1 94 ? -3.237 -8.303 12.356 1.00 82.44 94 THR A O 1
ATOM 728 N N . THR A 1 95 ? -2.714 -9.794 13.946 1.00 86.69 95 THR A N 1
ATOM 729 C CA . THR A 1 95 ? -2.006 -10.722 13.057 1.00 86.69 95 THR A CA 1
ATOM 730 C C . THR A 1 95 ? -2.943 -11.349 12.029 1.00 86.69 95 THR A C 1
ATOM 732 O O . THR A 1 95 ? -2.577 -11.424 10.860 1.00 86.69 95 THR A O 1
ATOM 735 N N . ILE A 1 96 ? -4.158 -11.751 12.424 1.00 87.81 96 ILE A N 1
ATOM 736 C CA . ILE A 1 96 ? -5.163 -12.271 11.483 1.00 87.81 96 ILE A CA 1
ATOM 737 C C . ILE A 1 96 ? -5.517 -11.201 10.447 1.00 87.81 96 ILE A C 1
ATOM 739 O O . ILE A 1 96 ? -5.482 -11.472 9.251 1.00 87.81 96 ILE A O 1
ATOM 743 N N . ASN A 1 97 ? -5.795 -9.975 10.890 1.00 85.31 97 ASN A N 1
ATOM 744 C CA . ASN A 1 97 ? -6.132 -8.869 10.001 1.00 85.31 97 ASN A CA 1
ATOM 745 C C . ASN A 1 97 ? -5.005 -8.573 8.999 1.00 85.31 97 ASN A C 1
ATOM 747 O O . ASN A 1 97 ? -5.250 -8.419 7.804 1.00 85.31 97 ASN A O 1
ATOM 751 N N . PHE A 1 98 ? -3.762 -8.544 9.480 1.00 88.19 98 PHE A N 1
ATOM 752 C CA . PHE A 1 98 ? -2.580 -8.359 8.643 1.00 88.19 98 PHE A CA 1
ATOM 753 C C . PHE A 1 98 ? -2.409 -9.488 7.621 1.00 88.19 98 PHE A C 1
ATOM 755 O O . PHE A 1 98 ? -2.185 -9.220 6.441 1.00 88.19 98 PHE A O 1
ATOM 762 N N . ALA A 1 99 ? -2.576 -10.741 8.049 1.00 90.38 99 ALA A N 1
ATOM 763 C CA . ALA A 1 99 ? -2.509 -11.895 7.162 1.00 90.38 99 ALA A CA 1
ATOM 764 C C . ALA A 1 99 ? -3.584 -11.831 6.067 1.00 90.38 99 ALA A C 1
ATOM 766 O O . ALA A 1 99 ? -3.281 -12.088 4.907 1.00 90.38 99 ALA A O 1
ATOM 767 N N . VAL A 1 100 ? -4.815 -11.429 6.402 1.00 90.44 100 VAL A N 1
ATOM 768 C CA . VAL A 1 100 ? -5.897 -11.277 5.416 1.00 90.44 100 VAL A CA 1
ATOM 769 C C . VAL A 1 100 ? -5.555 -10.205 4.378 1.00 90.44 100 VAL A C 1
ATOM 771 O O . VAL A 1 100 ? -5.662 -10.469 3.182 1.00 90.44 100 VAL A O 1
ATOM 774 N N . VAL A 1 101 ? -5.077 -9.029 4.804 1.00 90.31 101 VAL A N 1
ATOM 775 C CA . VAL A 1 101 ? -4.647 -7.959 3.883 1.00 90.31 101 VAL A CA 1
ATOM 776 C C . VAL A 1 101 ? -3.524 -8.439 2.961 1.00 90.31 101 VAL A C 1
ATOM 778 O O . VAL A 1 101 ? -3.581 -8.195 1.753 1.00 90.31 101 VAL A O 1
ATOM 781 N N . LEU A 1 102 ? -2.531 -9.157 3.499 1.00 91.50 102 LEU A N 1
ATOM 782 C CA . LEU A 1 102 ? -1.433 -9.715 2.707 1.00 91.50 102 LEU A CA 1
ATOM 783 C C . LEU A 1 102 ? -1.909 -10.758 1.697 1.00 91.50 102 LEU A C 1
ATOM 785 O O . LEU A 1 102 ? -1.476 -10.717 0.550 1.00 91.50 102 LEU A O 1
ATOM 789 N N . VAL A 1 103 ? -2.794 -11.672 2.097 1.00 93.88 103 VAL A N 1
ATOM 790 C CA . VAL A 1 103 ? -3.324 -12.713 1.206 1.00 93.88 103 VAL A CA 1
ATOM 791 C C . VAL A 1 103 ? -4.089 -12.083 0.046 1.00 93.88 103 VAL A C 1
ATOM 793 O O . VAL A 1 103 ? -3.832 -12.426 -1.104 1.00 93.88 103 VAL A O 1
ATOM 796 N N . ILE A 1 104 ? -4.969 -11.117 0.315 1.00 93.06 104 ILE A N 1
ATOM 797 C CA . ILE A 1 104 ? -5.734 -10.424 -0.734 1.00 93.06 104 ILE A CA 1
ATOM 798 C C . ILE A 1 104 ? -4.796 -9.667 -1.677 1.00 93.06 104 ILE A C 1
ATOM 800 O O . ILE A 1 104 ? -4.900 -9.796 -2.897 1.00 93.06 104 ILE A O 1
ATOM 804 N N . SER A 1 105 ? -3.827 -8.940 -1.115 1.00 91.00 105 SER A N 1
ATOM 805 C CA . SER A 1 105 ? -2.824 -8.221 -1.906 1.00 91.00 105 SER A CA 1
ATOM 806 C C . SER A 1 105 ? -2.028 -9.180 -2.797 1.00 91.00 105 SER A C 1
ATOM 808 O O . SER A 1 105 ? -1.838 -8.918 -3.983 1.00 91.00 105 SER A O 1
ATOM 810 N N . ALA A 1 106 ? -1.600 -10.324 -2.254 1.00 90.25 106 ALA A N 1
ATOM 811 C CA . ALA A 1 106 ? -0.856 -11.341 -2.987 1.00 90.25 106 ALA A CA 1
ATOM 812 C C . ALA A 1 106 ? -1.690 -11.970 -4.110 1.00 90.25 106 ALA A C 1
ATOM 814 O O . ALA A 1 106 ? -1.164 -12.179 -5.201 1.00 90.25 106 ALA A O 1
ATOM 815 N N . LEU A 1 107 ? -2.985 -12.220 -3.885 1.00 93.56 107 LEU A N 1
ATOM 816 C CA . LEU A 1 107 ? -3.886 -12.741 -4.915 1.00 93.56 107 LEU A CA 1
ATOM 817 C C . LEU A 1 107 ? -3.996 -11.784 -6.105 1.00 93.56 107 LEU A C 1
ATOM 819 O O . LEU A 1 107 ? -3.885 -12.234 -7.242 1.00 93.56 107 LEU A O 1
ATOM 823 N N . ILE A 1 108 ? -4.115 -10.477 -5.862 1.00 92.31 108 ILE A N 1
ATOM 824 C CA . ILE A 1 108 ? -4.186 -9.450 -6.920 1.00 92.31 108 ILE A CA 1
ATOM 825 C C . ILE A 1 108 ? -2.866 -9.319 -7.681 1.00 92.31 108 ILE A C 1
ATOM 827 O O . ILE A 1 108 ? -2.849 -9.128 -8.896 1.00 92.31 108 ILE A O 1
ATOM 831 N N . VAL A 1 109 ? -1.746 -9.445 -6.975 1.00 89.88 109 VAL A N 1
ATOM 832 C CA . VAL A 1 109 ? -0.407 -9.308 -7.553 1.00 89.88 109 VAL A CA 1
ATOM 833 C C . VAL A 1 109 ? 0.023 -10.573 -8.315 1.00 89.88 109 VAL A C 1
ATOM 835 O O . VAL A 1 109 ? 0.741 -10.491 -9.315 1.00 89.88 109 VAL A O 1
ATOM 838 N N . SER A 1 110 ? -0.442 -11.750 -7.892 1.00 89.25 110 SER A N 1
ATOM 839 C CA . SER A 1 110 ? -0.087 -13.046 -8.479 1.00 89.25 110 SER A CA 1
ATOM 840 C C . SER A 1 110 ? -0.311 -13.177 -10.000 1.00 89.25 110 SER A C 1
ATOM 842 O O . SER A 1 110 ? 0.618 -13.645 -10.669 1.00 89.25 110 SER A O 1
ATOM 844 N N . PRO A 1 111 ? -1.437 -12.738 -10.612 1.00 88.88 111 PRO A N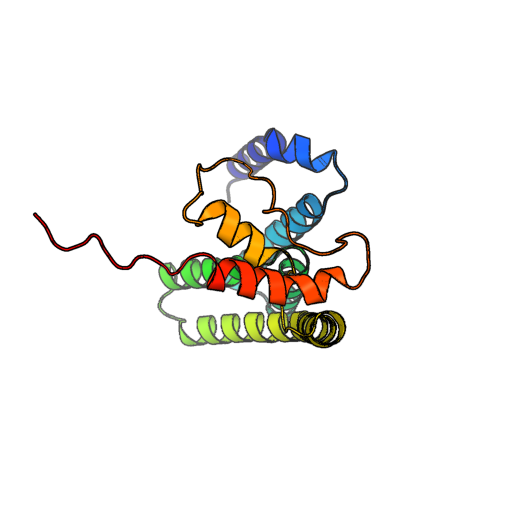 1
ATOM 845 C CA . PRO A 1 111 ? -1.620 -12.834 -12.061 1.00 88.88 111 PRO A CA 1
ATOM 846 C C . PRO A 1 111 ? -0.613 -11.978 -12.832 1.00 88.88 111 PRO A C 1
ATOM 848 O O . PRO A 1 111 ? -0.155 -12.383 -13.901 1.00 88.88 111 PRO A O 1
ATOM 851 N N . TRP A 1 112 ? -0.218 -10.825 -12.285 1.00 85.88 112 TRP A N 1
ATOM 852 C CA . TRP A 1 112 ? 0.801 -9.975 -12.897 1.00 85.88 112 TRP A CA 1
ATOM 853 C C . TRP A 1 112 ? 2.175 -10.642 -12.869 1.00 85.88 112 TRP A C 1
ATOM 855 O O . TRP A 1 112 ? 2.849 -10.692 -13.897 1.00 85.88 112 TRP A O 1
ATOM 865 N N . ILE A 1 113 ? 2.558 -11.238 -11.735 1.00 84.19 113 ILE A N 1
ATOM 866 C CA . ILE A 1 113 ? 3.805 -12.009 -11.624 1.00 84.19 113 ILE A CA 1
ATOM 867 C C . ILE A 1 113 ? 3.797 -13.184 -12.607 1.00 84.19 113 ILE A C 1
ATOM 869 O O . ILE A 1 113 ? 4.787 -13.400 -13.302 1.00 84.19 113 ILE A O 1
ATOM 873 N N . ALA A 1 114 ? 2.685 -13.916 -12.724 1.00 86.12 114 ALA A N 1
ATOM 874 C CA . ALA A 1 114 ? 2.562 -15.023 -13.672 1.00 86.12 114 ALA A CA 1
ATOM 875 C C . ALA A 1 114 ? 2.675 -14.550 -15.132 1.00 86.12 114 ALA A C 1
ATOM 877 O O . ALA A 1 114 ? 3.349 -15.184 -15.949 1.00 86.12 114 ALA A O 1
ATOM 878 N N . ARG A 1 115 ? 2.067 -13.406 -15.468 1.00 85.88 115 ARG A N 1
ATOM 879 C CA . ARG A 1 115 ? 2.208 -12.768 -16.782 1.00 85.88 115 ARG A CA 1
ATOM 880 C C . ARG A 1 115 ? 3.651 -12.345 -17.043 1.00 85.88 115 ARG A C 1
ATOM 882 O O . ARG A 1 115 ? 4.149 -12.570 -18.144 1.00 85.88 115 ARG A O 1
ATOM 889 N N . ASN A 1 116 ? 4.332 -11.775 -16.052 1.00 80.44 116 ASN A N 1
ATOM 890 C CA . ASN A 1 116 ? 5.729 -11.367 -16.172 1.00 80.44 116 ASN A CA 1
ATOM 891 C C . ASN A 1 116 ? 6.653 -12.577 -16.311 1.00 80.44 116 ASN A C 1
ATOM 893 O O . ASN A 1 116 ? 7.524 -12.565 -17.170 1.00 80.44 116 ASN A O 1
ATOM 897 N N . ALA A 1 117 ? 6.396 -13.666 -15.588 1.00 81.00 117 ALA A N 1
ATOM 898 C CA . ALA A 1 117 ? 7.135 -14.914 -15.747 1.00 81.00 117 ALA A CA 1
ATOM 899 C C . ALA A 1 117 ? 7.016 -15.473 -17.171 1.00 81.00 117 ALA A C 1
ATOM 901 O O . ALA A 1 117 ? 8.017 -15.868 -17.759 1.00 81.00 117 ALA A O 1
ATOM 902 N N . ARG A 1 118 ? 5.816 -15.440 -17.766 1.00 81.38 118 ARG A N 1
ATOM 903 C CA . ARG A 1 118 ? 5.608 -15.889 -19.154 1.00 81.38 118 ARG A CA 1
ATOM 904 C C . ARG A 1 118 ? 6.223 -14.947 -20.189 1.00 81.38 118 ARG A C 1
ATOM 906 O O . ARG A 1 118 ? 6.753 -15.415 -21.187 1.00 81.38 118 ARG A O 1
ATOM 913 N N . ALA A 1 119 ? 6.141 -13.635 -19.975 1.00 75.94 119 ALA A N 1
ATOM 914 C CA . ALA A 1 119 ? 6.612 -12.641 -20.941 1.00 75.94 119 ALA A CA 1
ATOM 915 C C . ALA A 1 119 ? 8.127 -12.382 -20.865 1.00 75.94 119 ALA A C 1
ATOM 917 O O . ALA A 1 119 ? 8.742 -12.057 -21.875 1.00 75.94 119 ALA A O 1
ATOM 918 N N . MET A 1 120 ? 8.714 -12.491 -19.672 1.00 68.25 120 MET A N 1
ATOM 919 C CA . MET A 1 120 ? 10.100 -12.112 -19.371 1.00 68.25 120 MET A CA 1
ATOM 920 C C . MET A 1 120 ? 10.984 -13.311 -19.008 1.00 68.25 120 MET A C 1
ATOM 922 O O . MET A 1 120 ? 12.188 -13.150 -18.840 1.00 68.25 120 MET A O 1
ATOM 926 N N . GLY A 1 121 ? 10.397 -14.498 -18.827 1.00 68.88 121 GLY A N 1
ATOM 927 C CA . GLY A 1 121 ? 11.095 -15.698 -18.358 1.00 68.88 121 GLY A CA 1
ATOM 928 C C . GLY A 1 121 ? 11.438 -15.691 -16.863 1.00 68.88 121 GLY A C 1
ATOM 929 O O . GLY A 1 121 ? 11.995 -16.669 -16.372 1.00 68.88 121 GLY A O 1
ATOM 930 N N . LEU A 1 122 ? 11.128 -14.613 -16.128 1.00 69.62 122 LEU A N 1
ATOM 931 C CA . LEU A 1 122 ? 11.397 -14.481 -14.694 1.00 69.62 122 LEU A CA 1
ATOM 932 C C . LEU A 1 122 ? 10.168 -13.941 -13.940 1.00 69.62 122 LEU A C 1
ATOM 934 O O . LEU A 1 122 ? 9.543 -12.983 -14.405 1.00 69.62 122 LEU A O 1
ATOM 938 N N . PRO A 1 123 ? 9.833 -14.496 -12.759 1.00 73.19 123 PRO A N 1
ATOM 939 C CA . PRO A 1 123 ? 8.761 -13.982 -11.913 1.00 73.19 123 PRO A CA 1
ATOM 940 C C . PRO A 1 123 ? 9.215 -12.693 -11.213 1.00 73.19 123 PRO A C 1
ATOM 942 O O . PRO A 1 123 ? 9.743 -12.721 -10.104 1.00 73.19 123 PRO A O 1
ATOM 945 N N . THR A 1 124 ? 9.039 -11.547 -11.872 1.00 74.50 124 THR A N 1
ATOM 946 C CA . THR A 1 124 ? 9.393 -10.227 -11.328 1.00 74.50 124 THR A CA 1
ATOM 947 C C . THR A 1 124 ? 8.158 -9.349 -11.142 1.00 74.50 124 THR A C 1
ATOM 949 O O . THR A 1 124 ? 7.203 -9.409 -11.916 1.00 74.50 124 THR A O 1
ATOM 952 N N . LEU A 1 125 ? 8.172 -8.517 -10.096 1.00 71.00 125 LEU A N 1
ATOM 953 C CA . LEU A 1 125 ? 7.145 -7.496 -9.844 1.00 71.00 125 LEU A CA 1
ATOM 954 C C . LEU A 1 125 ? 7.318 -6.287 -10.769 1.00 71.00 125 LEU A C 1
ATOM 956 O O . LEU A 1 125 ? 6.348 -5.771 -11.322 1.00 71.00 125 LEU A O 1
ATOM 960 N N . GLN A 1 126 ? 8.571 -5.875 -10.959 1.00 70.81 126 GLN A N 1
ATOM 961 C CA . GLN A 1 126 ? 8.967 -4.749 -11.789 1.00 70.81 126 GLN A CA 1
ATOM 962 C C . GLN A 1 126 ? 10.276 -5.091 -12.507 1.00 70.81 126 GLN A C 1
ATOM 964 O O . GLN A 1 126 ? 11.221 -5.587 -11.892 1.00 70.81 126 GLN A O 1
ATOM 969 N N . SER A 1 127 ? 10.345 -4.803 -13.807 1.00 65.31 127 SER A N 1
ATOM 970 C CA . SER A 1 127 ? 11.516 -5.105 -14.643 1.00 65.31 127 SER A CA 1
ATOM 971 C C . SER A 1 127 ? 12.756 -4.290 -14.255 1.00 65.31 127 SER A C 1
ATOM 973 O O . SER A 1 127 ? 13.877 -4.752 -14.435 1.00 65.31 127 SER A O 1
ATOM 975 N N . SER A 1 128 ? 12.565 -3.100 -13.679 1.00 65.62 128 SER A N 1
ATOM 976 C CA . SER A 1 128 ? 13.646 -2.142 -13.402 1.00 65.62 128 SER A CA 1
ATOM 977 C C . SER A 1 128 ? 14.251 -2.246 -11.997 1.00 65.62 128 SER A C 1
ATOM 979 O O . SER A 1 128 ? 15.204 -1.531 -11.699 1.00 65.62 128 SER A O 1
ATOM 981 N N . SER A 1 129 ? 13.729 -3.107 -11.111 1.00 65.56 129 SER A N 1
ATOM 982 C CA . SER A 1 129 ? 14.197 -3.174 -9.715 1.00 65.56 129 SER A CA 1
ATOM 983 C C . SER A 1 129 ? 15.676 -3.555 -9.599 1.00 65.56 129 SER A C 1
ATOM 985 O O . SER A 1 129 ? 16.384 -2.967 -8.789 1.00 65.56 129 SER A O 1
ATOM 987 N N . GLY A 1 130 ? 16.158 -4.486 -10.431 1.00 65.56 130 GLY A N 1
ATOM 988 C CA . GLY A 1 130 ? 17.563 -4.908 -10.416 1.00 65.56 130 GLY A CA 1
ATOM 989 C C . GLY A 1 130 ? 18.527 -3.813 -10.879 1.00 65.56 130 GLY A C 1
ATOM 990 O O . GLY A 1 130 ? 19.560 -3.603 -10.252 1.00 65.56 130 GLY A O 1
ATOM 991 N N . LEU A 1 131 ? 18.160 -3.072 -11.931 1.00 65.56 131 LEU A N 1
ATOM 992 C CA . LEU A 1 131 ? 18.969 -1.962 -12.439 1.00 65.56 131 LEU A CA 1
ATOM 993 C C . LEU A 1 131 ? 19.042 -0.817 -11.427 1.00 65.56 131 LEU A C 1
ATOM 995 O O . LEU A 1 131 ? 20.129 -0.334 -11.138 1.00 65.56 131 LEU A O 1
ATOM 999 N N . ASN A 1 132 ? 17.906 -0.436 -10.835 1.00 67.25 132 ASN A N 1
ATOM 1000 C CA . ASN A 1 132 ? 17.865 0.616 -9.816 1.00 67.25 132 ASN A CA 1
ATOM 1001 C C . ASN A 1 132 ? 18.737 0.265 -8.602 1.00 67.25 132 ASN A C 1
ATOM 1003 O O . ASN A 1 132 ? 19.416 1.127 -8.051 1.00 67.25 132 ASN A O 1
ATOM 1007 N N . MET A 1 133 ? 18.744 -1.009 -8.204 1.00 70.12 133 MET A N 1
ATOM 1008 C CA . MET A 1 133 ? 19.555 -1.491 -7.090 1.00 70.12 133 MET A CA 1
ATOM 1009 C C . MET A 1 133 ? 21.054 -1.496 -7.433 1.00 70.12 133 MET A C 1
ATOM 1011 O O . MET A 1 133 ? 21.865 -1.124 -6.590 1.00 70.12 133 MET A O 1
ATOM 1015 N N . TRP A 1 134 ? 21.424 -1.838 -8.672 1.00 65.75 134 TRP A N 1
ATOM 1016 C CA . TRP A 1 134 ? 22.812 -1.761 -9.141 1.00 65.75 134 TRP A CA 1
ATOM 1017 C C . TRP A 1 134 ? 23.311 -0.318 -9.289 1.00 65.75 134 TRP A C 1
ATOM 1019 O O . TRP A 1 134 ? 24.408 -0.018 -8.839 1.00 65.75 134 TRP A O 1
ATOM 1029 N N . ILE A 1 135 ? 22.509 0.599 -9.839 1.00 66.81 135 ILE A N 1
ATOM 1030 C CA . ILE A 1 135 ? 22.885 2.021 -9.948 1.00 66.81 135 ILE A CA 1
ATOM 1031 C C . ILE A 1 135 ? 23.103 2.629 -8.553 1.00 66.81 135 ILE A C 1
ATOM 1033 O O . ILE A 1 135 ? 24.052 3.381 -8.345 1.00 66.81 135 ILE A O 1
ATOM 1037 N N . GLY A 1 136 ? 22.243 2.288 -7.587 1.00 69.38 136 GLY A N 1
ATOM 1038 C CA . GLY A 1 136 ? 22.305 2.842 -6.232 1.00 69.38 136 GLY A CA 1
ATOM 1039 C C . GLY A 1 136 ? 23.354 2.211 -5.306 1.00 69.38 136 GLY A C 1
ATOM 1040 O O . GLY A 1 136 ? 23.866 2.904 -4.432 1.00 69.38 136 GLY A O 1
ATOM 1041 N N . HIS A 1 137 ? 23.670 0.920 -5.469 1.00 75.19 137 HIS A N 1
ATOM 1042 C CA . HIS A 1 137 ? 24.551 0.164 -4.556 1.00 75.19 137 HIS A CA 1
ATOM 1043 C C . HIS A 1 137 ? 25.723 -0.549 -5.246 1.00 75.19 137 HIS A C 1
ATOM 1045 O O . HIS A 1 137 ? 26.442 -1.318 -4.607 1.00 75.19 137 HIS A O 1
ATOM 1051 N N . GLY A 1 138 ? 25.905 -0.350 -6.548 1.00 72.00 138 GLY A N 1
ATOM 1052 C CA . GLY A 1 138 ? 27.008 -0.928 -7.301 1.00 72.00 138 GLY A CA 1
ATOM 1053 C C .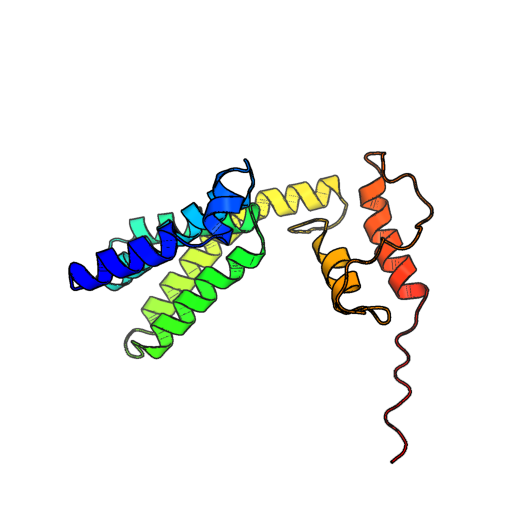 GLY A 1 138 ? 28.363 -0.336 -6.898 1.00 72.00 138 GLY A C 1
ATOM 1054 O O . GLY A 1 138 ? 28.427 0.741 -6.312 1.00 72.00 138 GLY A O 1
ATOM 1055 N N . PRO A 1 139 ? 29.473 -1.001 -7.244 1.00 67.44 139 PRO A N 1
ATOM 1056 C CA . PRO A 1 139 ? 30.821 -0.522 -6.924 1.00 67.44 139 PRO A CA 1
ATOM 1057 C C . PRO A 1 139 ? 31.163 0.833 -7.570 1.00 67.44 139 PRO A C 1
ATOM 1059 O O . PRO A 1 139 ? 32.044 1.537 -7.089 1.00 67.44 139 PRO A O 1
ATOM 1062 N N . GLN A 1 140 ? 30.443 1.219 -8.626 1.00 70.00 140 GLN A N 1
ATOM 1063 C CA . GLN A 1 140 ? 30.566 2.517 -9.297 1.00 70.00 140 GLN A CA 1
ATOM 1064 C C . GLN A 1 140 ? 29.564 3.563 -8.766 1.00 70.00 140 GLN A C 1
ATOM 1066 O O . GLN A 1 140 ? 29.518 4.682 -9.272 1.00 70.00 140 GLN A O 1
ATOM 1071 N N . ALA A 1 141 ? 28.754 3.224 -7.753 1.00 69.25 141 ALA A N 1
ATOM 1072 C CA . ALA A 1 141 ? 27.726 4.100 -7.197 1.00 69.25 141 ALA A CA 1
ATOM 1073 C C . ALA A 1 141 ? 28.328 5.376 -6.597 1.00 69.25 141 ALA A C 1
ATOM 1075 O O . ALA A 1 141 ? 28.927 5.372 -5.527 1.00 69.25 141 ALA A O 1
ATOM 1076 N N . THR A 1 142 ? 28.113 6.495 -7.286 1.00 69.94 142 THR A N 1
ATOM 1077 C CA . THR A 1 142 ? 28.487 7.849 -6.844 1.00 69.94 142 THR A CA 1
ATOM 1078 C C . THR A 1 142 ? 27.311 8.616 -6.229 1.00 69.94 142 THR A C 1
ATOM 1080 O O . THR A 1 142 ? 27.471 9.755 -5.802 1.00 69.94 142 THR A O 1
ATOM 1083 N N . GLY A 1 143 ? 26.118 8.006 -6.174 1.00 65.88 143 GLY A N 1
ATOM 1084 C CA . GLY A 1 143 ? 24.879 8.630 -5.688 1.00 65.88 143 GLY A CA 1
ATOM 1085 C C . GLY A 1 143 ? 24.140 9.481 -6.731 1.00 65.88 143 GLY A C 1
ATOM 1086 O O . GLY A 1 143 ? 23.039 9.953 -6.457 1.00 65.88 143 GLY A O 1
ATOM 1087 N N . GLY A 1 144 ? 24.718 9.655 -7.923 1.00 68.19 144 GLY A N 1
ATOM 1088 C CA . GLY A 1 144 ? 24.079 10.284 -9.079 1.00 68.19 144 GLY A CA 1
ATOM 1089 C C . GLY A 1 144 ? 23.477 9.272 -10.056 1.00 68.19 144 GLY A C 1
ATOM 1090 O O . GLY A 1 144 ? 23.660 8.060 -9.924 1.00 68.19 144 GLY A O 1
ATOM 1091 N N . TRP A 1 145 ? 22.770 9.779 -11.067 1.00 62.03 145 TRP A N 1
ATOM 1092 C CA . TRP A 1 145 ? 22.354 8.959 -12.202 1.00 62.03 145 TRP A CA 1
ATOM 1093 C C . TRP A 1 145 ? 23.583 8.497 -12.986 1.00 62.03 145 TRP A C 1
ATOM 1095 O O . TRP A 1 145 ? 24.433 9.309 -13.344 1.00 62.03 145 TRP A O 1
ATOM 1105 N N . MET A 1 146 ? 23.653 7.197 -13.258 1.00 64.69 146 MET A N 1
ATOM 1106 C CA . MET A 1 146 ? 24.620 6.610 -14.178 1.00 64.69 146 MET A CA 1
ATOM 1107 C C . MET A 1 146 ? 23.885 5.997 -15.354 1.00 64.69 146 MET A C 1
ATOM 1109 O O . MET A 1 146 ? 22.841 5.360 -15.180 1.00 64.69 146 MET A O 1
ATOM 1113 N N . ASP A 1 147 ? 24.456 6.171 -16.540 1.00 64.00 147 ASP A N 1
ATOM 1114 C CA . ASP A 1 147 ? 23.994 5.458 -17.717 1.00 64.00 147 ASP A CA 1
ATOM 1115 C C . ASP A 1 147 ? 24.175 3.955 -17.503 1.00 64.00 147 ASP A C 1
ATOM 1117 O O . ASP A 1 147 ? 25.156 3.494 -16.910 1.00 64.00 147 ASP A O 1
ATOM 1121 N N . ALA A 1 148 ? 23.200 3.176 -17.973 1.00 58.09 148 ALA A N 1
ATOM 1122 C CA . ALA A 1 148 ? 23.335 1.730 -17.955 1.00 58.09 148 ALA A CA 1
ATOM 1123 C C . ALA A 1 148 ? 24.591 1.342 -18.762 1.00 58.09 148 ALA A C 1
ATOM 1125 O O . ALA A 1 148 ? 24.810 1.911 -19.838 1.00 58.09 148 ALA A O 1
ATOM 1126 N N . PRO A 1 149 ? 25.415 0.392 -18.278 1.00 58.81 149 PRO A N 1
ATOM 1127 C CA . PRO A 1 149 ? 26.611 -0.028 -18.996 1.00 58.81 149 PRO A CA 1
ATOM 1128 C C . PRO A 1 149 ? 26.232 -0.456 -20.420 1.00 58.81 149 PRO A C 1
ATOM 1130 O O . PRO A 1 149 ? 25.166 -1.047 -20.597 1.00 58.81 149 PRO A O 1
ATOM 1133 N N . PRO A 1 150 ? 27.057 -0.170 -21.443 1.00 51.94 150 PRO A N 1
ATOM 1134 C CA . PRO A 1 150 ? 26.764 -0.549 -22.816 1.00 51.94 150 PRO A CA 1
ATOM 1135 C C . PRO A 1 150 ? 26.741 -2.073 -22.916 1.00 51.94 150 PRO A C 1
ATOM 1137 O O . PRO A 1 150 ? 27.763 -2.755 -22.935 1.00 51.94 150 PRO A O 1
ATOM 1140 N N . VAL A 1 151 ? 25.535 -2.612 -22.929 1.00 53.34 151 VAL A N 1
ATOM 1141 C CA . VAL A 1 151 ? 25.269 -4.039 -23.025 1.00 53.34 151 VAL A CA 1
ATOM 1142 C C . VAL A 1 151 ? 25.144 -4.422 -24.497 1.00 53.34 151 VAL A C 1
ATOM 1144 O O . VAL A 1 151 ? 24.423 -3.747 -25.233 1.00 53.34 151 VAL A O 1
ATOM 1147 N N . PRO A 1 152 ? 25.805 -5.499 -24.957 1.00 38.81 152 PRO A N 1
ATOM 1148 C CA . PRO A 1 152 ? 25.643 -5.967 -26.328 1.00 38.81 152 PRO A CA 1
ATOM 1149 C C . PRO A 1 152 ? 24.212 -6.487 -26.549 1.00 38.81 152 PRO A C 1
ATOM 1151 O O . PRO A 1 152 ? 23.881 -7.594 -26.132 1.00 38.81 152 PRO A O 1
ATOM 1154 N N . GLY A 1 153 ? 23.350 -5.687 -27.183 1.00 49.94 153 GLY A N 1
ATOM 1155 C CA . GLY A 1 153 ? 21.973 -6.068 -27.519 1.00 49.94 153 GLY A CA 1
ATOM 1156 C C . GLY A 1 153 ? 21.070 -4.866 -27.806 1.00 49.94 153 GLY A C 1
ATOM 1157 O O . GLY A 1 153 ? 21.196 -3.819 -27.181 1.00 49.94 153 GLY A O 1
ATOM 1158 N N . ASP A 1 154 ? 20.167 -4.990 -28.781 1.00 43.25 154 ASP A N 1
ATOM 1159 C CA . ASP A 1 154 ? 19.247 -3.917 -29.174 1.00 43.25 154 ASP A CA 1
ATOM 1160 C C . ASP A 1 154 ? 18.059 -3.804 -28.197 1.00 43.25 154 ASP A C 1
ATOM 1162 O O . ASP A 1 154 ? 17.073 -4.552 -28.280 1.00 43.25 154 ASP A O 1
ATOM 1166 N N . PHE A 1 155 ? 18.147 -2.825 -27.290 1.00 47.56 155 PHE A N 1
ATOM 1167 C CA . PHE A 1 155 ? 17.136 -2.515 -26.269 1.00 47.56 155 PHE A CA 1
ATOM 1168 C C . PHE A 1 155 ? 15.799 -2.013 -26.827 1.00 47.56 155 PHE A C 1
ATOM 1170 O O . PHE A 1 155 ? 14.824 -1.921 -26.080 1.00 47.56 155 PHE A O 1
ATOM 1177 N N . ARG A 1 156 ? 15.716 -1.698 -28.128 1.00 41.78 156 ARG A N 1
ATOM 1178 C CA . ARG A 1 156 ? 14.467 -1.252 -28.768 1.00 41.78 156 ARG A CA 1
ATOM 1179 C C . ARG A 1 156 ? 13.531 -2.402 -29.129 1.00 41.78 156 ARG A C 1
ATOM 1181 O O . ARG A 1 156 ? 12.342 -2.179 -29.352 1.00 41.78 156 ARG A O 1
ATOM 1188 N N . SER A 1 157 ? 14.032 -3.634 -29.182 1.00 36.16 157 SER A N 1
ATOM 1189 C CA . SER A 1 157 ? 13.229 -4.797 -29.553 1.00 36.16 157 SER A CA 1
ATOM 1190 C C . SER A 1 157 ? 12.612 -5.466 -28.318 1.00 36.16 157 SER A C 1
ATOM 1192 O O . SER A 1 157 ? 13.219 -5.523 -27.254 1.00 36.16 157 SER A O 1
ATOM 1194 N N . LYS A 1 158 ? 11.418 -6.066 -28.446 1.00 38.44 158 LYS A N 1
ATOM 1195 C CA . LYS A 1 158 ? 10.746 -6.847 -27.377 1.00 38.44 158 LYS A CA 1
ATOM 1196 C C . LYS A 1 158 ? 11.590 -8.018 -26.809 1.00 38.44 158 LYS A C 1
ATOM 1198 O O . LYS A 1 158 ? 11.154 -8.671 -25.868 1.00 38.44 158 LYS A O 1
ATOM 1203 N N . ARG A 1 159 ? 12.789 -8.272 -27.359 1.00 37.91 159 ARG A N 1
ATOM 1204 C CA . ARG A 1 159 ? 13.817 -9.213 -26.876 1.00 37.91 159 ARG A CA 1
ATOM 1205 C C . ARG A 1 159 ? 14.777 -8.624 -25.827 1.00 37.91 159 ARG A C 1
ATOM 1207 O O . ARG A 1 159 ? 15.462 -9.389 -25.159 1.00 37.91 159 ARG A O 1
ATOM 1214 N N . ALA A 1 160 ? 14.751 -7.314 -25.582 1.00 41.47 160 ALA A N 1
ATOM 1215 C CA . ALA A 1 160 ? 15.570 -6.647 -24.562 1.00 41.47 160 ALA A CA 1
ATOM 1216 C C . ALA A 1 160 ? 15.338 -7.177 -23.132 1.00 41.47 160 ALA A C 1
ATOM 1218 O O . ALA A 1 160 ? 16.184 -7.061 -22.249 1.00 41.47 160 ALA A O 1
ATOM 1219 N N . VAL A 1 161 ? 14.180 -7.794 -22.889 1.00 45.69 161 VAL A N 1
ATOM 1220 C CA . VAL A 1 161 ? 13.814 -8.327 -21.574 1.00 45.69 161 VAL A CA 1
ATOM 1221 C C . VAL A 1 161 ? 14.516 -9.657 -21.272 1.00 45.69 161 VAL A C 1
ATOM 1223 O O . VAL A 1 161 ? 14.910 -9.884 -20.130 1.00 45.69 161 VAL A O 1
ATOM 1226 N N . SER A 1 162 ? 14.769 -10.501 -22.283 1.00 43.81 162 SER A N 1
ATOM 1227 C CA . SER A 1 162 ? 15.649 -11.671 -22.119 1.00 43.81 162 SER A CA 1
ATOM 1228 C C . SER A 1 162 ? 17.112 -11.269 -21.929 1.00 43.81 162 SER A C 1
ATOM 1230 O O . SER A 1 162 ? 17.877 -11.992 -21.287 1.00 43.81 162 SER A O 1
ATOM 1232 N N . ASP A 1 163 ? 17.486 -10.086 -22.421 1.00 48.19 163 ASP A N 1
ATOM 1233 C CA . ASP A 1 163 ? 18.825 -9.548 -22.233 1.00 48.19 163 ASP A CA 1
ATOM 1234 C C . ASP A 1 163 ? 19.038 -9.002 -20.820 1.00 48.19 163 ASP A C 1
ATOM 1236 O O . ASP A 1 163 ? 20.175 -8.977 -20.389 1.00 48.19 163 ASP A O 1
ATOM 1240 N N . PHE A 1 164 ? 18.004 -8.703 -20.022 1.00 51.47 164 PHE A N 1
ATOM 1241 C CA . PHE A 1 164 ? 18.181 -8.329 -18.607 1.00 51.47 164 PHE A CA 1
ATOM 1242 C C . PHE A 1 164 ? 18.734 -9.468 -17.738 1.00 51.47 164 PHE A C 1
ATOM 1244 O O . PHE A 1 164 ? 19.535 -9.227 -16.835 1.00 51.47 164 PHE A O 1
ATOM 1251 N N . ALA A 1 165 ? 18.345 -10.717 -18.009 1.00 50.88 165 ALA A N 1
ATOM 1252 C CA . ALA A 1 165 ? 18.925 -11.882 -17.339 1.00 50.88 165 ALA A CA 1
ATOM 1253 C C . ALA A 1 165 ? 20.400 -12.062 -17.732 1.00 50.88 165 ALA A C 1
ATOM 1255 O O . ALA A 1 165 ? 21.236 -12.338 -16.872 1.00 50.88 165 ALA A O 1
ATOM 1256 N N . ARG A 1 166 ? 20.722 -11.814 -19.010 1.00 50.09 166 ARG A N 1
ATOM 1257 C CA . ARG A 1 166 ? 22.096 -11.793 -19.528 1.00 50.09 166 ARG A CA 1
ATOM 1258 C C . ARG A 1 166 ? 22.896 -10.596 -19.034 1.00 50.09 166 ARG A C 1
ATOM 1260 O O . ARG A 1 166 ? 24.086 -10.739 -18.843 1.00 50.09 166 ARG A O 1
ATOM 1267 N N . LEU A 1 167 ? 22.260 -9.457 -18.786 1.00 53.44 167 LEU A N 1
ATOM 1268 C CA . LEU A 1 167 ? 22.834 -8.223 -18.254 1.00 53.44 167 LEU A CA 1
ATOM 1269 C C . LEU A 1 167 ? 23.138 -8.392 -16.772 1.00 53.44 167 LEU A C 1
ATOM 1271 O O . LEU A 1 167 ? 24.229 -8.061 -16.341 1.00 53.44 167 LEU A O 1
ATOM 1275 N N . ARG A 1 168 ? 22.239 -9.026 -16.010 1.00 53.88 168 ARG A N 1
ATOM 1276 C CA . ARG A 1 168 ? 22.518 -9.483 -14.645 1.00 53.88 168 ARG A CA 1
ATOM 1277 C C . ARG A 1 168 ? 23.679 -10.472 -14.625 1.00 53.88 168 ARG A C 1
ATOM 1279 O O . ARG A 1 168 ? 24.570 -10.318 -13.805 1.00 53.88 168 ARG A O 1
ATOM 1286 N N . GLU A 1 169 ? 23.675 -11.479 -15.499 1.00 52.81 169 GLU A N 1
ATOM 1287 C CA . GLU A 1 169 ? 24.781 -12.440 -15.583 1.00 52.81 169 GLU A CA 1
ATOM 1288 C C . GLU A 1 169 ? 26.083 -11.800 -16.063 1.00 52.81 169 GLU A C 1
ATOM 1290 O O . GLU A 1 169 ? 27.132 -12.157 -15.551 1.00 52.81 169 GLU A O 1
ATOM 1295 N N . ALA A 1 170 ? 26.039 -10.855 -16.999 1.00 53.69 170 ALA A N 1
ATOM 1296 C CA . ALA A 1 170 ? 27.204 -10.139 -17.499 1.00 53.69 170 ALA A CA 1
ATOM 1297 C C . ALA A 1 170 ? 27.775 -9.221 -16.420 1.00 53.69 170 ALA A C 1
ATOM 1299 O O . ALA A 1 170 ? 28.962 -9.319 -16.161 1.00 53.69 170 ALA A O 1
ATOM 1300 N N . ILE A 1 171 ? 26.938 -8.436 -15.730 1.00 53.47 171 ILE A N 1
ATOM 1301 C CA . ILE A 1 171 ? 27.329 -7.595 -14.587 1.00 53.47 171 ILE A CA 1
ATOM 1302 C C . ILE A 1 171 ? 27.876 -8.454 -13.438 1.00 53.47 171 ILE A C 1
ATOM 1304 O O . ILE A 1 171 ? 28.883 -8.109 -12.830 1.00 53.47 171 ILE A O 1
ATOM 1308 N N . TRP A 1 172 ? 27.243 -9.596 -13.148 1.00 52.34 172 TRP A N 1
ATOM 1309 C CA . TRP A 1 172 ? 27.693 -10.511 -12.094 1.00 52.34 172 TRP A CA 1
ATOM 1310 C C . TRP A 1 172 ? 28.983 -11.259 -12.462 1.00 52.34 172 TRP A C 1
ATOM 1312 O O . TRP A 1 172 ? 29.795 -11.551 -11.589 1.00 52.34 172 TRP A O 1
ATOM 1322 N N . ARG A 1 173 ? 29.192 -11.583 -13.746 1.00 51.25 173 ARG A N 1
ATOM 1323 C CA . ARG A 1 173 ? 30.415 -12.242 -14.238 1.00 51.25 173 ARG A CA 1
ATOM 1324 C C . ARG A 1 173 ? 31.562 -11.264 -14.488 1.00 51.25 173 ARG A C 1
ATOM 1326 O O . ARG A 1 173 ? 32.709 -11.693 -14.426 1.00 51.25 173 ARG A O 1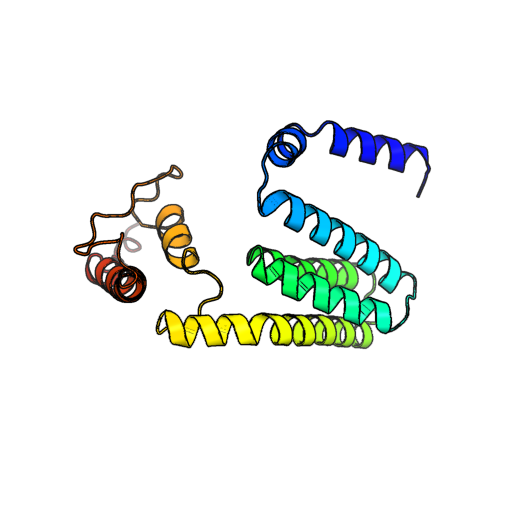
ATOM 1333 N N . SER A 1 174 ? 31.285 -9.997 -14.800 1.00 50.53 174 SER A N 1
ATOM 1334 C CA . SER A 1 174 ? 32.316 -9.010 -15.134 1.00 50.53 174 SER A CA 1
ATOM 1335 C C . SER A 1 174 ? 33.059 -8.488 -13.911 1.00 50.53 174 SER A C 1
ATOM 1337 O O . SER A 1 174 ? 34.197 -8.052 -14.055 1.00 50.53 174 SER A O 1
ATOM 1339 N N . GLU A 1 175 ? 32.469 -8.555 -12.715 1.00 45.81 175 GLU A N 1
ATOM 1340 C CA . GLU A 1 175 ? 33.133 -8.107 -11.492 1.00 45.81 175 GLU A CA 1
ATOM 1341 C C . GLU A 1 175 ? 32.920 -9.108 -10.348 1.00 45.81 175 GLU A C 1
ATOM 1343 O O . GLU A 1 175 ? 31.889 -9.065 -9.672 1.00 45.81 175 GLU A O 1
ATOM 1348 N N . PRO A 1 176 ? 33.881 -10.022 -10.084 1.00 40.22 176 PRO A N 1
ATOM 1349 C CA . PRO A 1 176 ? 33.857 -10.764 -8.838 1.00 40.22 176 PRO A CA 1
ATOM 1350 C C . PRO A 1 176 ? 33.965 -9.733 -7.720 1.00 40.22 176 PRO A C 1
ATOM 1352 O O . PRO A 1 176 ? 34.924 -8.959 -7.674 1.00 40.22 176 PRO A O 1
ATOM 1355 N N . ILE A 1 177 ? 32.966 -9.720 -6.838 1.00 46.53 177 ILE A N 1
ATOM 1356 C CA . ILE A 1 177 ? 32.992 -9.003 -5.565 1.00 46.53 177 ILE A CA 1
ATOM 1357 C C . ILE A 1 177 ? 34.356 -9.306 -4.940 1.00 46.53 177 ILE A C 1
ATOM 1359 O O . ILE A 1 177 ? 34.584 -10.422 -4.470 1.00 46.53 177 ILE A O 1
ATOM 1363 N N . ARG A 1 178 ? 35.302 -8.359 -4.995 1.00 40.19 178 ARG A N 1
ATOM 1364 C CA . ARG A 1 178 ? 36.581 -8.507 -4.301 1.00 40.19 178 ARG A CA 1
ATOM 1365 C C . ARG A 1 178 ? 36.265 -8.447 -2.817 1.00 40.19 178 ARG A C 1
ATOM 1367 O O . ARG A 1 178 ? 36.292 -7.387 -2.204 1.00 40.19 178 ARG A O 1
ATOM 1374 N N . THR A 1 179 ? 35.995 -9.603 -2.226 1.00 40.31 179 THR A N 1
ATOM 1375 C CA . THR A 1 179 ? 36.023 -9.865 -0.783 1.00 40.31 179 THR A CA 1
ATOM 1376 C C . THR A 1 179 ? 37.458 -9.809 -0.251 1.00 40.31 179 THR A C 1
ATOM 1378 O O . THR A 1 179 ? 37.895 -10.666 0.514 1.00 40.31 179 THR A O 1
ATOM 1381 N N . THR A 1 180 ? 38.225 -8.807 -0.667 1.00 39.91 180 THR A N 1
ATOM 1382 C CA . THR A 1 180 ? 39.631 -8.654 -0.318 1.00 39.91 180 THR A CA 1
ATOM 1383 C C . THR A 1 180 ? 39.853 -7.185 -0.028 1.00 39.91 180 THR A C 1
ATOM 1385 O O . THR A 1 180 ? 40.182 -6.447 -0.944 1.00 39.91 180 THR A O 1
ATOM 1388 N N . GLN A 1 181 ? 39.573 -6.772 1.214 1.00 36.28 181 GLN A N 1
ATOM 1389 C CA . GLN A 1 181 ? 40.250 -5.710 1.988 1.00 36.28 181 GLN A CA 1
ATOM 1390 C C . GLN A 1 181 ? 39.570 -5.572 3.370 1.00 36.28 181 GLN A C 1
ATOM 1392 O O . GLN A 1 181 ? 39.022 -4.541 3.726 1.00 36.28 181 GLN A O 1
ATOM 1397 N N . LEU A 1 182 ? 39.586 -6.654 4.158 1.00 37.34 182 LEU A N 1
ATOM 1398 C CA . LEU A 1 182 ? 39.407 -6.617 5.622 1.00 37.34 182 LEU A CA 1
ATOM 1399 C C . LEU A 1 182 ? 40.460 -7.526 6.283 1.00 37.34 182 LEU A C 1
ATOM 1401 O O . LEU A 1 182 ? 40.161 -8.393 7.099 1.00 37.34 182 LEU A O 1
ATOM 1405 N N . ARG A 1 183 ? 41.719 -7.369 5.866 1.00 35.31 183 ARG A N 1
ATOM 1406 C CA . ARG A 1 183 ? 42.893 -7.904 6.567 1.00 35.31 183 ARG A CA 1
ATOM 1407 C C . ARG A 1 183 ? 44.059 -6.945 6.387 1.00 35.31 183 ARG A C 1
ATOM 1409 O O . ARG A 1 183 ? 44.891 -7.189 5.526 1.00 35.31 183 ARG A O 1
ATOM 1416 N N . SER A 1 184 ? 44.070 -5.879 7.183 1.00 39.16 184 SER A N 1
ATOM 1417 C CA . SER A 1 184 ? 45.277 -5.210 7.692 1.00 39.16 184 SER A CA 1
ATOM 1418 C C . SER A 1 184 ? 44.898 -3.852 8.280 1.00 39.16 184 SER A C 1
ATOM 1420 O O . SER A 1 184 ? 44.850 -2.866 7.548 1.00 39.16 184 SER A O 1
ATOM 1422 N N . CYS A 1 185 ? 44.585 -3.846 9.574 1.00 39.66 185 CYS A N 1
ATOM 1423 C CA . CYS A 1 185 ? 45.052 -2.893 10.583 1.00 39.66 185 CYS A CA 1
ATOM 1424 C C . CYS A 1 185 ? 44.627 -3.430 11.951 1.00 39.66 185 CYS A C 1
ATOM 1426 O O . CYS A 1 185 ? 43.428 -3.754 12.098 1.00 39.66 185 CYS A O 1
#

Sequence (185 aa):
MDRRTALIAALIVALNPTLILYSGTLGSESLFVYQLLLITWLAIRVIEGLSSTGLLLIGELTGFAILARPIAISVPFIAFGAHYMVNRRDLRRTTINFAVVLVISALIVSPWIARNARAMGLPTLQSSSGLNMWIGHGPQATGGWMDAPPVPGDFRSKRAVSDFARLREAIWRSEPIRTTQLRSC

Foldseek 3Di:
DDPVVVVVVVVCCVPDVVCVVVVPDPALVVVLVVLLVVLVVLLVVVVVPDDPVSLLVNLQSLLVSCLSPVCSVCSLVVSLVVCCVPDVPPNVVSVVSSVSSVVSSCVSQVVVQVVCCVQQVHSDSDLCPVVVCCCCPNPPNPVDDDDQPPQPDDCVDSCVSPCSVVSVVCSCVVDDPPPPDPPDD

Radius of gyration: 21.48 Å; chains: 1; bounding box: 62×40×54 Å

Secondary structure (DSSP, 8-state):
--HHHHHHHHHHHHT-HHHHHHHTS--HHHHHHHHHHHHHHHHHHHHTT--HHHHHHHHHHHHHHHHH-GGGGHHHHHHHHHHHHH-GGGHHHHHHHHHHHHHHHHHHHHHHHHHHHHHHSS--S-TTHHHHHHHHHSTT--SS--PPP--SS-TTSTTHHHHHHHHHHHHHHH--------S--

pLDDT: mean 73.01, std 16.07, range [35.31, 93.88]